Protein AF-A0A0C9Y111-F1 (afdb_monomer_lite)

Structure (mmCIF, N/CA/C/O backbone):
data_AF-A0A0C9Y111-F1
#
_entry.id   AF-A0A0C9Y111-F1
#
loop_
_atom_site.group_PDB
_atom_site.id
_atom_site.type_symbol
_atom_site.label_atom_id
_atom_site.label_alt_id
_atom_site.label_comp_id
_atom_site.label_asym_id
_atom_site.label_entity_id
_atom_site.label_seq_id
_atom_site.pdbx_PDB_ins_code
_atom_site.Cartn_x
_atom_site.Cartn_y
_atom_site.Cartn_z
_atom_site.occupancy
_atom_site.B_iso_or_equiv
_atom_site.auth_seq_id
_atom_site.auth_comp_id
_atom_site.auth_asym_id
_atom_site.auth_atom_id
_atom_site.pdbx_PDB_model_num
ATOM 1 N N . MET A 1 1 ? -83.046 3.857 -12.976 1.00 41.66 1 MET A N 1
ATOM 2 C CA . MET A 1 1 ? -81.676 3.964 -12.432 1.00 41.66 1 MET A CA 1
ATOM 3 C C . MET A 1 1 ? -81.328 2.644 -11.764 1.00 41.66 1 MET A C 1
ATOM 5 O O . MET A 1 1 ? -81.957 2.299 -10.775 1.00 41.66 1 MET A O 1
ATOM 9 N N . SER A 1 2 ? -80.400 1.883 -12.348 1.00 39.59 2 SER A N 1
ATOM 10 C CA . SER A 1 2 ? -79.935 0.578 -11.848 1.00 39.59 2 SER A CA 1
ATOM 11 C C . SER A 1 2 ? -78.402 0.555 -11.845 1.00 39.59 2 SER A C 1
ATOM 13 O O . SER A 1 2 ? -77.799 1.172 -12.727 1.00 39.59 2 SER A O 1
ATOM 15 N N . PRO A 1 3 ? -77.760 -0.128 -10.879 1.00 45.69 3 PRO A N 1
ATOM 16 C CA . PRO A 1 3 ? -76.320 -0.050 -10.665 1.00 45.69 3 PRO A CA 1
ATOM 17 C C . PRO A 1 3 ? -75.576 -1.001 -11.611 1.00 45.69 3 PRO A C 1
ATOM 19 O O . PRO A 1 3 ? -76.000 -2.139 -11.819 1.00 45.69 3 PRO A O 1
ATOM 22 N N . ARG A 1 4 ? -74.440 -0.567 -12.170 1.00 42.12 4 ARG A N 1
ATOM 23 C CA . ARG A 1 4 ? -73.557 -1.446 -12.953 1.00 42.12 4 ARG A CA 1
ATOM 24 C C . ARG A 1 4 ? -72.394 -1.959 -12.106 1.00 42.12 4 ARG A C 1
ATOM 26 O O . ARG A 1 4 ? -71.642 -1.194 -11.510 1.00 42.12 4 ARG A O 1
ATOM 33 N N . LYS A 1 5 ? -72.282 -3.290 -12.089 1.00 49.03 5 LYS A N 1
ATOM 34 C CA . LYS A 1 5 ? -71.158 -4.090 -11.590 1.00 49.03 5 LYS A CA 1
ATOM 35 C C . LYS A 1 5 ? -69.885 -3.823 -12.417 1.00 49.03 5 LYS A C 1
ATOM 37 O O . LYS A 1 5 ? -69.969 -3.599 -13.621 1.00 49.03 5 LYS A O 1
ATOM 42 N N . ARG A 1 6 ? -68.728 -3.875 -11.742 1.00 47.66 6 ARG A N 1
ATOM 43 C CA . ARG A 1 6 ? -67.351 -3.715 -12.270 1.00 47.66 6 ARG A CA 1
ATOM 44 C C . ARG A 1 6 ? -66.944 -4.837 -13.245 1.00 47.66 6 ARG A C 1
ATOM 46 O O . ARG A 1 6 ? -67.470 -5.944 -13.132 1.00 47.66 6 ARG A O 1
ATOM 53 N N . PRO A 1 7 ? -65.925 -4.593 -14.089 1.00 47.84 7 PRO A N 1
ATOM 54 C CA . PRO A 1 7 ? -64.657 -5.349 -13.978 1.00 47.84 7 PRO A CA 1
ATOM 55 C C . PRO A 1 7 ? -63.414 -4.429 -14.105 1.00 47.84 7 PRO A C 1
ATOM 57 O O . PRO A 1 7 ? -63.442 -3.452 -14.837 1.00 47.84 7 PRO A O 1
ATOM 60 N N . ARG A 1 8 ? -62.438 -4.522 -13.187 1.00 36.84 8 ARG A N 1
ATOM 61 C CA . ARG A 1 8 ? -61.143 -5.261 -13.229 1.00 36.84 8 ARG A CA 1
ATOM 62 C C . ARG A 1 8 ? -60.003 -4.561 -14.003 1.00 36.84 8 ARG A C 1
ATOM 64 O O . ARG A 1 8 ? -60.018 -4.506 -15.219 1.00 36.84 8 ARG A O 1
ATOM 71 N N . SER A 1 9 ? -59.045 -4.074 -13.205 1.00 48.53 9 SER A N 1
ATOM 72 C CA . SER A 1 9 ? -57.573 -4.085 -13.347 1.00 48.53 9 SER A CA 1
ATOM 73 C C . SER A 1 9 ? -56.924 -4.170 -14.738 1.00 48.53 9 SER A C 1
ATOM 75 O O . SER A 1 9 ? -57.002 -5.210 -15.386 1.00 48.53 9 SER A O 1
ATOM 77 N N . HIS A 1 10 ? -56.126 -3.147 -15.056 1.00 38.06 10 HIS A N 1
ATOM 78 C CA . HIS A 1 10 ? -54.838 -3.252 -15.758 1.00 38.06 10 HIS A CA 1
ATOM 79 C C . HIS A 1 10 ? -53.970 -2.084 -15.235 1.00 38.06 10 HIS A C 1
ATOM 81 O O . HIS A 1 10 ? -54.416 -0.943 -15.296 1.00 38.06 10 HIS A O 1
ATOM 87 N N . GLU A 1 11 ? -52.985 -2.292 -14.359 1.00 42.16 11 GLU A N 1
ATOM 88 C CA . GLU A 1 11 ? -51.605 -2.758 -14.597 1.00 42.16 11 GLU A CA 1
ATOM 89 C C . GLU A 1 11 ? -50.743 -1.790 -15.427 1.00 42.16 11 GLU A C 1
ATOM 91 O O . GLU A 1 11 ? -50.957 -1.631 -16.624 1.00 42.16 11 GLU A O 1
ATOM 96 N N . ASN A 1 12 ? -49.720 -1.273 -14.731 1.00 48.81 12 ASN A N 1
ATOM 97 C CA . ASN A 1 12 ? -48.407 -0.823 -15.201 1.00 48.81 12 ASN A CA 1
ATOM 98 C C . ASN A 1 12 ? -48.288 0.590 -15.789 1.00 48.81 12 ASN A C 1
ATOM 100 O O . ASN A 1 12 ? -48.346 0.789 -16.996 1.00 48.81 12 ASN A O 1
ATOM 104 N N . ASP A 1 13 ? -47.973 1.541 -14.904 1.00 40.91 13 ASP A N 1
ATOM 105 C CA . ASP A 1 13 ? -47.155 2.706 -15.248 1.00 40.91 13 ASP A CA 1
ATOM 106 C C . ASP A 1 13 ? -45.885 2.661 -14.372 1.00 40.91 13 ASP A C 1
ATOM 108 O O . ASP A 1 13 ? -45.906 2.959 -13.173 1.00 40.91 13 ASP A O 1
ATOM 112 N N . GLU A 1 14 ? -44.797 2.145 -14.953 1.00 56.53 14 GLU A N 1
ATOM 113 C CA . GLU A 1 14 ? -43.464 2.012 -14.350 1.00 56.53 14 GLU A CA 1
ATOM 114 C C . GLU A 1 14 ? -42.740 3.369 -14.300 1.00 56.53 14 GLU A C 1
ATOM 116 O O . GLU A 1 14 ? -41.730 3.584 -14.965 1.00 56.53 14 GLU A O 1
ATOM 121 N N . ASN A 1 15 ? -43.235 4.311 -13.498 1.00 54.84 15 ASN A N 1
ATOM 122 C CA . ASN A 1 15 ? -42.500 5.548 -13.205 1.00 54.84 15 ASN A CA 1
ATOM 123 C C . ASN A 1 15 ? -42.730 6.043 -11.772 1.00 54.84 15 ASN A C 1
ATOM 125 O O . ASN A 1 15 ? -43.084 7.196 -11.527 1.00 54.84 15 ASN A O 1
ATOM 129 N N . ILE A 1 16 ? -42.512 5.164 -10.790 1.00 51.53 16 ILE A N 1
ATOM 130 C CA . ILE A 1 16 ? -42.491 5.548 -9.374 1.00 51.53 16 ILE A CA 1
ATOM 131 C C . ILE A 1 16 ? -41.175 5.054 -8.754 1.00 51.53 16 ILE A C 1
ATOM 133 O O . ILE A 1 16 ? -40.892 3.856 -8.817 1.00 51.53 16 ILE A O 1
ATOM 137 N N . PRO A 1 17 ? -40.353 5.941 -8.156 1.00 48.69 17 PRO A N 1
ATOM 138 C CA . PRO A 1 17 ? -39.115 5.538 -7.495 1.00 48.69 17 PRO A CA 1
ATOM 139 C C . PRO A 1 17 ? -39.412 4.565 -6.340 1.00 48.69 17 PRO A C 1
ATOM 141 O O . PRO A 1 17 ? -40.465 4.683 -5.698 1.00 48.69 17 PRO A O 1
ATOM 144 N N . PRO A 1 18 ? -38.506 3.612 -6.036 1.00 47.69 18 PRO A N 1
ATOM 145 C CA . PRO A 1 18 ? -38.740 2.602 -5.014 1.00 47.69 18 PRO A CA 1
ATOM 146 C C . PRO A 1 18 ? -39.032 3.285 -3.676 1.00 47.69 18 PRO A C 1
ATOM 148 O O . PRO A 1 18 ? -38.200 3.961 -3.070 1.00 47.69 18 PRO A O 1
ATOM 151 N N . THR A 1 19 ? -40.283 3.144 -3.257 1.00 48.97 19 THR A N 1
ATOM 152 C CA . THR A 1 19 ? -40.855 3.791 -2.087 1.00 48.97 19 THR A CA 1
ATOM 153 C C . THR A 1 19 ? -40.317 3.097 -0.840 1.00 48.97 19 THR A C 1
ATOM 155 O O . THR A 1 19 ? -40.683 1.956 -0.606 1.00 48.97 19 THR A O 1
ATOM 158 N N . THR A 1 20 ? -39.453 3.802 -0.093 1.00 54.66 20 THR A N 1
ATOM 159 C CA . THR A 1 20 ? -39.208 3.747 1.373 1.00 54.66 20 THR A CA 1
ATOM 160 C C . THR A 1 20 ? -39.007 2.377 2.069 1.00 54.66 20 THR A C 1
ATOM 162 O O . THR A 1 20 ? -39.547 1.344 1.690 1.00 54.66 20 THR A O 1
ATOM 165 N N . PRO A 1 21 ? -38.192 2.317 3.141 1.00 46.88 21 PRO A N 1
ATOM 166 C CA . PRO A 1 21 ? -37.711 1.053 3.683 1.00 46.88 21 PRO A CA 1
ATOM 167 C C . PRO A 1 21 ? -38.859 0.199 4.228 1.00 46.88 21 PRO A C 1
ATOM 169 O O . PRO A 1 21 ? -39.765 0.683 4.910 1.00 46.88 21 PRO A O 1
ATOM 172 N N . ARG A 1 22 ? -38.755 -1.108 3.963 1.00 51.91 22 ARG A N 1
ATOM 173 C CA . ARG A 1 22 ? -39.604 -2.225 4.410 1.00 51.91 22 ARG A CA 1
ATOM 174 C C . ARG A 1 22 ? -39.557 -2.428 5.937 1.00 51.91 22 ARG A C 1
ATOM 176 O O . ARG A 1 22 ? -39.286 -3.519 6.424 1.00 51.91 22 ARG A O 1
ATOM 183 N N . ASN A 1 23 ? -39.769 -1.362 6.703 1.00 53.31 23 ASN A N 1
ATOM 184 C CA . ASN A 1 23 ? -40.029 -1.374 8.141 1.00 53.31 23 ASN A CA 1
ATOM 185 C C . ASN A 1 23 ? -40.725 -0.069 8.568 1.00 53.31 23 ASN A C 1
ATOM 187 O O . ASN A 1 23 ? -40.345 0.584 9.540 1.00 53.31 23 ASN A O 1
ATOM 191 N N . ALA A 1 24 ? -41.750 0.346 7.823 1.00 55.34 24 ALA A N 1
ATOM 192 C CA . ALA A 1 24 ? -42.687 1.337 8.323 1.00 55.34 24 ALA A CA 1
ATOM 193 C C . ALA A 1 24 ? -43.546 0.654 9.394 1.00 55.34 24 ALA A C 1
ATOM 195 O O . ALA A 1 24 ? -44.572 0.038 9.100 1.00 55.34 24 ALA A O 1
ATOM 196 N N . LYS A 1 25 ? -43.106 0.717 10.656 1.00 61.50 25 LYS A N 1
ATOM 197 C CA . LYS A 1 25 ? -43.989 0.441 11.793 1.00 61.50 25 LYS A CA 1
ATOM 198 C C . LYS A 1 25 ? -45.229 1.307 11.591 1.00 61.50 25 LYS A C 1
ATOM 200 O O . LYS A 1 25 ? -45.109 2.528 11.545 1.00 61.50 25 LYS A O 1
ATOM 205 N N . SER A 1 26 ? -46.390 0.674 11.421 1.00 58.19 26 SER A N 1
ATOM 206 C CA . SER A 1 26 ? -47.659 1.367 11.200 1.00 58.19 26 SER A CA 1
ATOM 207 C C . SER A 1 26 ? -47.803 2.478 12.238 1.00 58.19 26 SER A C 1
ATOM 209 O O . SER A 1 26 ? -47.784 2.181 13.439 1.00 58.19 26 SER A O 1
ATOM 211 N N . VAL A 1 27 ? -47.920 3.731 11.799 1.00 62.56 27 VAL A N 1
ATOM 212 C CA . VAL A 1 27 ? -48.220 4.853 12.690 1.00 62.56 27 VAL A CA 1
ATOM 213 C C . VAL A 1 27 ? -49.593 4.569 13.289 1.00 62.56 27 VAL A C 1
ATOM 215 O O . VAL A 1 27 ? -50.619 4.706 12.629 1.00 62.56 27 VAL A O 1
ATOM 218 N N . LYS A 1 28 ? -49.613 4.067 14.525 1.00 64.31 28 LYS A N 1
ATOM 219 C CA . LYS A 1 28 ? -50.856 3.847 15.256 1.00 64.31 28 LYS A CA 1
ATOM 220 C C . LYS A 1 28 ? -51.300 5.206 15.769 1.00 64.31 28 LYS A C 1
ATOM 222 O O . LYS A 1 28 ? -50.708 5.726 16.712 1.00 64.31 28 LYS A O 1
ATOM 227 N N . PHE A 1 29 ? -52.322 5.774 15.139 1.00 59.44 29 PHE A N 1
ATOM 228 C CA . PHE A 1 29 ? -53.079 6.863 15.739 1.00 59.44 29 PHE A CA 1
ATOM 229 C C . PHE A 1 29 ? -53.638 6.345 17.064 1.00 59.44 29 PHE A C 1
ATOM 231 O O . PHE A 1 29 ? -54.365 5.352 17.101 1.00 59.44 29 PHE A O 1
ATOM 238 N N . ILE A 1 30 ? -53.184 6.945 18.163 1.00 63.12 30 ILE A N 1
ATOM 239 C CA . ILE A 1 30 ? -53.599 6.562 19.507 1.00 63.12 30 ILE A CA 1
ATOM 240 C C . ILE A 1 30 ? -55.035 7.048 19.660 1.00 63.12 30 ILE A C 1
ATOM 242 O O . ILE A 1 30 ? -55.277 8.239 19.830 1.00 63.12 30 ILE A O 1
ATOM 246 N N . ASP A 1 31 ? -55.981 6.122 19.561 1.00 57.53 31 ASP A N 1
ATOM 247 C CA . ASP A 1 31 ? -57.373 6.385 19.885 1.00 57.53 31 ASP A CA 1
ATOM 248 C C . ASP A 1 31 ? -57.475 6.686 21.390 1.00 57.53 31 ASP A C 1
ATOM 250 O O . ASP A 1 31 ? -57.279 5.812 22.240 1.00 57.53 31 ASP A O 1
ATOM 254 N N . CYS A 1 32 ? -57.725 7.954 21.727 1.00 57.84 32 CYS A N 1
ATOM 255 C CA . CYS A 1 32 ? -57.848 8.434 23.104 1.00 57.84 32 CYS A CA 1
ATOM 256 C C . CYS A 1 32 ? -59.061 7.845 23.849 1.00 57.84 32 CYS A C 1
ATOM 258 O O . CYS A 1 32 ? -59.198 8.094 25.048 1.00 57.84 32 CYS A O 1
ATOM 260 N N . SER A 1 33 ? -59.929 7.087 23.167 1.00 61.47 33 SER A N 1
ATOM 261 C CA . SER A 1 33 ? -61.098 6.427 23.758 1.00 61.47 33 SER A CA 1
ATOM 262 C C . SER A 1 33 ? -60.808 5.031 24.326 1.00 61.47 33 SER A C 1
ATOM 264 O O . SER A 1 33 ? -61.616 4.496 25.087 1.00 61.47 33 SER A O 1
ATOM 266 N N . ALA A 1 34 ? -59.646 4.439 24.018 1.00 63.25 34 ALA A N 1
ATOM 267 C CA . ALA A 1 34 ? -59.272 3.142 24.569 1.00 63.25 34 ALA A CA 1
ATOM 268 C C . ALA A 1 34 ? -59.024 3.252 26.089 1.00 63.25 34 ALA A C 1
ATOM 270 O O . ALA A 1 34 ? -58.299 4.158 26.523 1.00 63.25 34 ALA A O 1
ATOM 271 N N . PRO A 1 35 ? -59.554 2.329 26.921 1.00 64.56 35 PRO A N 1
ATOM 272 C CA . PRO A 1 35 ? -59.290 2.331 28.354 1.00 64.56 35 PRO A CA 1
ATOM 273 C C . PRO A 1 35 ? -57.779 2.297 28.590 1.00 64.56 35 PRO A C 1
ATOM 275 O O . PRO A 1 35 ? -57.092 1.345 28.204 1.00 64.56 35 PRO A O 1
ATOM 278 N N . LYS A 1 36 ? -57.240 3.359 29.200 1.00 64.56 36 LYS A N 1
ATOM 279 C CA . LYS A 1 36 ? -55.824 3.422 29.573 1.00 64.56 36 LYS A CA 1
ATOM 280 C C . LYS A 1 36 ? -55.530 2.209 30.450 1.00 64.56 36 LYS A C 1
ATOM 282 O O . LYS A 1 36 ? -56.154 2.050 31.498 1.00 64.56 36 LYS A O 1
ATOM 287 N N . LYS A 1 37 ? -54.592 1.354 30.022 1.00 65.62 37 LYS A N 1
ATOM 288 C CA . LYS A 1 37 ? -54.131 0.220 30.836 1.00 65.62 37 LYS A CA 1
ATOM 289 C C . LYS A 1 37 ? -53.797 0.750 32.237 1.00 65.62 37 LYS A C 1
ATOM 291 O O . LYS A 1 37 ? -53.101 1.769 32.318 1.00 65.62 37 LYS A O 1
ATOM 296 N N . PRO A 1 38 ? -54.284 0.120 33.319 1.00 64.12 38 PRO A N 1
ATOM 297 C CA . PRO A 1 38 ? -53.989 0.586 34.664 1.00 64.12 38 PRO A CA 1
ATOM 298 C C . PRO A 1 38 ? -52.470 0.622 34.832 1.00 64.12 38 PRO A C 1
ATOM 300 O O . PRO A 1 38 ? -51.781 -0.357 34.540 1.00 64.12 38 PRO A O 1
ATOM 303 N N . ARG A 1 39 ? -51.934 1.781 35.240 1.00 64.00 39 ARG A N 1
ATOM 304 C CA . ARG A 1 39 ? -50.513 1.902 35.584 1.00 64.00 39 ARG A CA 1
ATOM 305 C C . ARG A 1 39 ? -50.251 0.844 36.651 1.00 64.00 39 ARG A C 1
ATOM 307 O O . ARG A 1 39 ? -50.966 0.828 37.652 1.00 64.00 39 ARG A O 1
ATOM 314 N N . LEU A 1 40 ? -49.284 -0.047 36.415 1.00 60.84 40 LEU A N 1
ATOM 315 C CA . LEU A 1 40 ? -48.853 -1.025 37.413 1.00 60.84 40 LEU A CA 1
ATOM 316 C C . LEU A 1 40 ? -48.613 -0.262 38.716 1.00 60.84 40 LEU A C 1
ATOM 318 O O . LEU A 1 40 ? -47.788 0.650 38.769 1.00 60.84 40 LEU A O 1
ATOM 322 N N . SER A 1 41 ? -49.436 -0.558 39.719 1.00 58.31 41 SER A N 1
ATOM 323 C CA . SER A 1 41 ? -49.384 0.120 41.003 1.00 58.31 41 SER A CA 1
ATOM 324 C C . SER A 1 41 ? -47.995 -0.077 41.597 1.00 58.31 41 SER A C 1
ATOM 326 O O . SER A 1 41 ? -47.509 -1.206 41.686 1.00 58.31 41 SER A O 1
ATOM 328 N N . ALA A 1 42 ? -47.378 1.014 42.052 1.00 59.25 42 ALA A N 1
ATOM 329 C CA . ALA A 1 42 ? -46.102 0.983 42.762 1.00 59.25 42 ALA A CA 1
ATOM 330 C C . ALA A 1 42 ? -46.136 0.097 44.027 1.00 59.25 42 ALA A C 1
ATOM 332 O O . ALA A 1 42 ? -45.082 -0.192 44.580 1.00 59.25 42 ALA A O 1
ATOM 333 N N . LYS A 1 43 ? -47.320 -0.385 44.452 1.00 59.12 43 LYS A N 1
ATOM 334 C CA . LYS A 1 43 ? -47.492 -1.354 45.548 1.00 59.12 43 LYS A CA 1
ATOM 335 C C . LYS A 1 43 ? -46.734 -2.676 45.359 1.00 59.12 43 LYS A C 1
ATOM 337 O O . LYS A 1 43 ? -46.466 -3.325 46.358 1.00 59.12 43 LYS A O 1
ATOM 342 N N . ASN A 1 44 ? -46.378 -3.058 44.129 1.00 57.50 44 ASN A N 1
ATOM 343 C CA . ASN A 1 44 ? -45.598 -4.278 43.859 1.00 57.50 44 ASN A CA 1
ATOM 344 C C . ASN A 1 44 ? -44.152 -3.978 43.422 1.00 57.50 44 ASN A C 1
ATOM 346 O O . ASN A 1 44 ? -43.431 -4.878 42.992 1.00 57.50 44 ASN A O 1
ATOM 350 N N . GLY A 1 45 ? -43.730 -2.712 43.479 1.00 63.09 45 GLY A N 1
ATOM 351 C CA . GLY A 1 45 ? -42.341 -2.340 43.238 1.00 63.09 45 GLY A CA 1
ATOM 352 C C . GLY A 1 45 ? -41.478 -2.748 44.427 1.00 63.09 45 GLY A C 1
ATOM 353 O O . GLY A 1 45 ? -41.898 -2.618 45.573 1.00 63.09 45 GLY A O 1
ATOM 354 N N . ARG A 1 46 ? -40.260 -3.232 44.166 1.00 72.12 46 ARG A N 1
ATOM 355 C CA . ARG A 1 46 ? -39.268 -3.502 45.215 1.00 72.12 46 ARG A CA 1
ATOM 356 C C . ARG A 1 46 ? -39.106 -2.234 46.065 1.00 72.12 46 ARG A C 1
ATOM 358 O O . ARG A 1 46 ? -38.702 -1.197 45.541 1.00 72.12 46 ARG A O 1
ATOM 365 N N . HIS A 1 47 ? -39.463 -2.301 47.346 1.00 74.19 47 HIS A N 1
ATOM 366 C CA . HIS A 1 47 ? -39.292 -1.181 48.266 1.00 74.19 47 HIS A CA 1
ATOM 367 C C . HIS A 1 47 ? -37.799 -1.007 48.538 1.00 74.19 47 HIS A C 1
ATOM 369 O O . HIS A 1 47 ? -37.195 -1.821 49.229 1.00 74.19 47 HIS A O 1
ATOM 375 N N . PHE A 1 48 ? -37.200 0.026 47.950 1.00 73.38 48 PHE A N 1
ATOM 376 C CA . PHE A 1 48 ? -35.827 0.408 48.253 1.00 73.38 48 PHE A CA 1
ATOM 377 C C . PHE A 1 48 ? -35.792 1.058 49.630 1.00 73.38 48 PHE A C 1
ATOM 379 O O . PHE A 1 48 ? -36.483 2.051 49.875 1.00 73.38 48 PHE A O 1
ATOM 386 N N . THR A 1 49 ? -34.991 0.497 50.526 1.00 86.19 49 THR A N 1
ATOM 387 C CA . THR A 1 49 ? -34.703 1.141 51.804 1.00 86.19 49 THR A CA 1
ATOM 388 C C . THR A 1 49 ? -33.779 2.345 51.580 1.00 86.19 49 THR A C 1
ATOM 390 O O . THR A 1 49 ? -33.056 2.399 50.579 1.00 86.19 49 THR A O 1
ATOM 393 N N . PRO A 1 50 ? -33.744 3.320 52.507 1.00 86.19 50 PRO A N 1
ATOM 394 C CA . PRO A 1 50 ? -32.756 4.400 52.462 1.00 86.19 50 PRO A CA 1
ATOM 395 C C . PRO A 1 50 ? -31.312 3.882 52.358 1.00 86.19 50 PRO A C 1
ATOM 397 O O . PRO A 1 50 ? -30.494 4.479 51.661 1.00 86.19 50 PRO A O 1
ATOM 400 N N . GLN A 1 51 ? -31.028 2.729 52.972 1.00 86.75 51 GLN A N 1
ATOM 401 C CA . GLN A 1 51 ? -29.728 2.068 52.896 1.00 86.75 51 GLN A CA 1
ATOM 402 C C . GLN A 1 51 ? -29.440 1.512 51.495 1.00 86.75 51 GLN A C 1
ATOM 404 O O . GLN A 1 51 ? -28.330 1.665 50.995 1.00 86.75 51 GLN A O 1
ATOM 409 N N . ASP A 1 52 ? -30.436 0.936 50.816 1.00 86.31 52 ASP A N 1
ATOM 410 C CA . ASP A 1 52 ? -30.274 0.465 49.434 1.00 86.31 52 ASP A CA 1
ATOM 411 C C . ASP A 1 52 ? -29.967 1.621 48.477 1.00 86.31 52 ASP A C 1
ATOM 413 O O . ASP A 1 52 ? -29.162 1.481 47.556 1.00 86.31 52 ASP A O 1
ATOM 417 N N . ILE A 1 53 ? -30.585 2.783 48.703 1.00 85.25 53 ILE A N 1
ATOM 418 C CA . ILE A 1 53 ? -30.326 3.993 47.913 1.00 85.25 53 ILE A CA 1
ATOM 419 C C . ILE A 1 53 ? -28.889 4.476 48.139 1.00 85.25 53 ILE A C 1
ATOM 421 O O . ILE A 1 53 ? -28.215 4.846 47.175 1.00 85.25 53 ILE A O 1
ATOM 425 N N . GLN A 1 54 ? -28.411 4.446 49.383 1.00 89.44 54 GLN A N 1
ATOM 426 C CA . GLN A 1 54 ? -27.044 4.830 49.727 1.00 89.44 54 GLN A CA 1
ATOM 427 C C . GLN A 1 54 ? -26.013 3.871 49.112 1.00 89.44 54 GLN A C 1
ATOM 429 O O . GLN A 1 54 ? -25.099 4.319 48.421 1.00 89.44 54 GLN A O 1
ATOM 434 N N . ASN A 1 55 ? -26.236 2.560 49.234 1.00 89.88 55 ASN A N 1
ATOM 435 C CA . ASN A 1 55 ? -25.388 1.531 48.628 1.00 89.88 55 ASN A CA 1
ATOM 436 C C . ASN A 1 55 ? -25.345 1.657 47.097 1.00 89.88 55 ASN A C 1
ATOM 438 O O . ASN A 1 55 ? -24.283 1.534 46.484 1.00 89.88 55 ASN A O 1
ATOM 442 N N . MET A 1 56 ? -26.485 1.951 46.458 1.00 86.25 56 MET A N 1
ATOM 443 C CA . MET A 1 56 ? -26.506 2.216 45.021 1.00 86.25 56 MET A CA 1
ATOM 444 C C . MET A 1 56 ? -25.674 3.451 44.678 1.00 86.25 56 MET A C 1
ATOM 446 O O . MET A 1 56 ? -24.838 3.371 43.781 1.00 86.25 56 MET A O 1
ATOM 450 N N . ARG A 1 57 ? -25.845 4.571 45.389 1.00 88.88 57 ARG A N 1
ATOM 451 C CA . ARG A 1 57 ? -25.065 5.800 45.149 1.00 88.88 57 ARG A CA 1
ATOM 452 C C . ARG A 1 57 ? -23.563 5.566 45.273 1.00 88.88 57 ARG A C 1
ATOM 454 O O . ARG A 1 57 ? -22.819 6.018 44.408 1.00 88.88 57 ARG A O 1
ATOM 461 N N . GLU A 1 58 ? -23.132 4.822 46.283 1.00 90.12 58 GLU A N 1
ATOM 462 C CA . GLU A 1 58 ? -21.725 4.462 46.474 1.00 90.12 58 GLU A CA 1
ATOM 463 C C . GLU A 1 58 ? -21.216 3.555 45.348 1.00 90.12 58 GLU A C 1
ATOM 465 O O . GLU A 1 58 ? -20.157 3.819 44.781 1.00 90.12 58 GLU A O 1
ATOM 470 N N . SER A 1 59 ? -22.005 2.562 44.925 1.00 86.62 59 SER A N 1
ATOM 471 C CA . SER A 1 59 ? -21.649 1.708 43.783 1.00 86.62 59 SER A CA 1
ATOM 472 C C . SER A 1 59 ? -21.540 2.493 42.466 1.00 86.62 59 SER A C 1
ATOM 474 O O . SER A 1 59 ? -20.625 2.258 41.674 1.00 86.62 59 SER A O 1
ATOM 476 N N . TYR A 1 60 ? -22.417 3.480 42.246 1.00 84.56 60 TYR A N 1
ATOM 477 C CA . TYR A 1 60 ? -22.336 4.380 41.096 1.00 84.56 60 TYR A CA 1
ATOM 478 C C . TYR A 1 60 ? -21.113 5.293 41.185 1.00 84.56 60 TYR A C 1
ATOM 480 O O . TYR A 1 60 ? -20.432 5.463 40.179 1.00 84.56 60 TYR A O 1
ATOM 488 N N . ALA A 1 61 ? -20.799 5.839 42.363 1.00 88.88 61 ALA A N 1
ATOM 489 C CA . ALA A 1 61 ? -19.625 6.687 42.567 1.00 88.88 61 ALA A CA 1
ATOM 490 C C . ALA A 1 61 ? -18.312 5.921 42.333 1.00 88.88 61 ALA A C 1
ATOM 492 O O . ALA A 1 61 ? -17.397 6.454 41.711 1.00 88.88 61 ALA A O 1
ATOM 493 N N . GLN A 1 62 ? -18.242 4.653 42.749 1.00 88.25 62 GLN A N 1
ATOM 494 C CA . GLN A 1 62 ? -17.087 3.784 42.499 1.00 88.25 62 GLN A CA 1
ATOM 495 C C . GLN A 1 62 ? -16.934 3.411 41.015 1.00 88.25 62 GLN A C 1
ATOM 497 O O . GLN A 1 62 ? -15.817 3.304 40.513 1.00 88.25 62 GLN A O 1
ATOM 502 N N . GLN A 1 63 ? -18.043 3.234 40.289 1.00 86.12 63 GLN A N 1
ATOM 503 C CA . GLN A 1 63 ? -18.018 2.872 38.865 1.00 86.12 63 GLN A CA 1
ATOM 504 C C . GLN A 1 63 ? -17.927 4.074 37.916 1.00 86.12 63 GLN A C 1
ATOM 506 O O . GLN A 1 63 ? -17.519 3.904 36.766 1.00 86.12 63 GLN A O 1
ATOM 511 N N . ALA A 1 64 ? -18.299 5.274 38.364 1.00 86.56 64 ALA A N 1
ATOM 512 C CA . ALA A 1 64 ? -18.247 6.505 37.580 1.00 86.56 64 ALA A CA 1
ATOM 513 C C . ALA A 1 64 ? -16.875 6.763 36.924 1.00 86.56 64 ALA A C 1
ATOM 515 O O . ALA A 1 64 ? -16.857 6.950 35.706 1.00 86.56 64 ALA A O 1
ATOM 516 N N . PRO A 1 65 ? -15.730 6.706 37.636 1.00 85.62 65 PRO A N 1
ATOM 517 C CA . PRO A 1 65 ? -14.428 6.955 37.013 1.00 85.62 65 PRO A CA 1
ATOM 518 C C . PRO A 1 65 ? -14.080 5.913 35.943 1.00 85.62 65 PRO A C 1
ATOM 520 O O . PRO A 1 65 ? -13.547 6.267 34.897 1.00 85.62 65 PRO A O 1
ATOM 523 N N . ILE A 1 66 ? -14.448 4.645 36.152 1.00 87.12 66 ILE A N 1
ATOM 524 C CA . ILE A 1 66 ? -14.192 3.558 35.194 1.00 87.12 66 ILE A CA 1
ATOM 525 C C . ILE A 1 66 ? -15.017 3.757 33.917 1.00 87.12 66 ILE A C 1
ATOM 527 O O . ILE A 1 66 ? -14.518 3.541 32.815 1.00 87.12 66 ILE A O 1
ATOM 531 N N . ARG A 1 67 ? -16.281 4.176 34.048 1.00 84.31 67 ARG A N 1
ATOM 532 C CA . ARG A 1 67 ? -17.152 4.449 32.895 1.00 84.31 67 ARG A CA 1
ATOM 533 C C . ARG A 1 67 ? -16.670 5.654 32.099 1.00 84.31 67 ARG A C 1
ATOM 535 O O . ARG A 1 67 ? -16.613 5.568 30.881 1.00 84.31 67 ARG A O 1
ATOM 542 N N . VAL A 1 68 ? -16.279 6.730 32.782 1.00 88.56 68 VAL A N 1
ATOM 543 C CA . VAL A 1 68 ? -15.740 7.931 32.128 1.00 88.56 68 VAL A CA 1
ATOM 544 C C . VAL A 1 68 ? -14.426 7.616 31.415 1.00 88.56 68 VAL A C 1
ATOM 546 O O . VAL A 1 68 ? -14.257 8.027 30.272 1.00 88.56 68 VAL A O 1
ATOM 549 N N . ALA A 1 69 ? -13.531 6.842 32.036 1.00 87.75 69 ALA 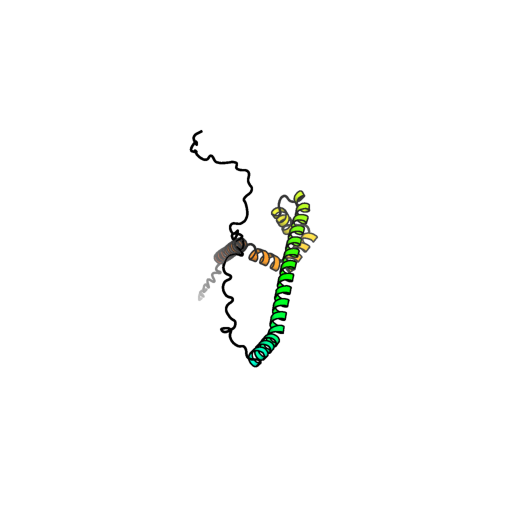A N 1
ATOM 550 C CA . ALA A 1 69 ? -12.283 6.419 31.403 1.00 87.75 69 ALA A CA 1
ATOM 551 C C . ALA A 1 69 ? -12.539 5.575 30.145 1.00 87.75 69 ALA A C 1
ATOM 553 O O . ALA A 1 69 ? -11.990 5.883 29.091 1.00 87.75 69 ALA A O 1
ATOM 554 N N . LYS A 1 70 ? -13.434 4.579 30.224 1.00 87.88 70 LYS A N 1
ATOM 555 C CA . LYS A 1 70 ? -13.816 3.760 29.061 1.00 87.88 70 LYS A CA 1
ATOM 556 C C . LYS A 1 70 ? -14.466 4.578 27.948 1.00 87.88 70 LYS A C 1
ATOM 558 O O . LYS A 1 70 ? -14.150 4.372 26.786 1.00 87.88 70 LYS A O 1
ATOM 563 N N . GLU A 1 71 ? -15.352 5.512 28.287 1.00 89.25 71 GLU A N 1
ATOM 564 C CA . GLU A 1 71 ? -16.014 6.360 27.291 1.00 89.25 71 GLU A CA 1
ATOM 565 C C . GLU A 1 71 ? -15.028 7.339 26.633 1.00 89.25 71 GLU A C 1
ATOM 567 O O . GLU A 1 71 ? -15.122 7.598 25.433 1.00 89.25 71 GLU A O 1
ATOM 572 N N . MET A 1 72 ? -14.063 7.874 27.391 1.00 88.69 72 MET A N 1
ATOM 573 C CA . MET A 1 72 ? -12.990 8.697 26.828 1.00 88.69 72 MET A CA 1
ATOM 574 C C . MET A 1 72 ? -12.065 7.887 25.920 1.00 88.69 72 MET A C 1
ATOM 576 O O . MET A 1 72 ? -11.712 8.372 24.849 1.00 88.69 72 MET A O 1
ATOM 580 N N . GLU A 1 73 ? -11.710 6.664 26.309 1.00 88.81 73 GLU A N 1
ATOM 581 C CA . GLU A 1 73 ? -10.897 5.759 25.493 1.00 88.81 73 GLU A CA 1
ATOM 582 C C . GLU A 1 73 ? -11.617 5.372 24.195 1.00 88.81 73 GLU A C 1
ATOM 584 O O . GLU A 1 73 ? -11.036 5.467 23.118 1.00 88.81 73 GLU A O 1
ATOM 589 N N . GLU A 1 74 ? -12.904 5.034 24.265 1.00 85.38 74 GLU A N 1
ATOM 590 C CA . GLU A 1 74 ? -13.715 4.701 23.090 1.00 85.38 74 GLU A CA 1
ATOM 591 C C . GLU A 1 74 ? -13.876 5.905 22.150 1.00 85.38 74 GLU A C 1
ATOM 593 O O . GLU A 1 74 ? -13.743 5.772 20.931 1.00 85.38 74 GLU A O 1
ATOM 598 N N . LYS A 1 75 ? -14.081 7.110 22.699 1.00 86.81 75 LYS A N 1
ATOM 599 C CA . LYS A 1 75 ? -14.114 8.353 21.912 1.00 86.81 75 LYS A CA 1
ATOM 600 C C . LYS A 1 75 ? -12.761 8.676 21.282 1.00 86.81 75 LYS A C 1
ATOM 602 O O . LYS A 1 75 ? -12.733 9.098 20.128 1.00 86.81 75 LYS A O 1
ATOM 607 N N . ALA A 1 76 ? -11.660 8.470 22.002 1.00 87.00 76 ALA A N 1
ATOM 608 C CA . ALA A 1 76 ? -10.312 8.665 21.475 1.00 87.00 76 ALA A CA 1
ATOM 609 C C . ALA A 1 76 ? -9.996 7.653 20.363 1.00 87.00 76 ALA A C 1
ATOM 611 O O . ALA A 1 76 ? -9.495 8.043 19.311 1.00 87.00 76 ALA A O 1
ATOM 612 N N . ALA A 1 77 ? -10.368 6.384 20.541 1.00 85.50 77 ALA A N 1
ATOM 613 C CA . ALA A 1 77 ? -10.216 5.346 19.526 1.00 85.50 77 ALA A CA 1
ATOM 614 C C . ALA A 1 77 ? -11.067 5.636 18.277 1.00 85.50 77 ALA A C 1
ATOM 616 O O . ALA A 1 77 ? -10.580 5.514 17.154 1.00 85.50 77 ALA A O 1
ATOM 617 N N . ALA A 1 78 ? -12.313 6.086 18.452 1.00 84.12 78 ALA A N 1
ATOM 618 C CA . ALA A 1 78 ? -13.180 6.477 17.342 1.00 84.12 78 ALA A CA 1
ATOM 619 C C . ALA A 1 78 ? -12.662 7.723 16.597 1.00 84.12 78 ALA A C 1
ATOM 621 O O . ALA A 1 78 ? -12.760 7.790 15.369 1.00 84.12 78 ALA A O 1
ATOM 622 N N . ALA A 1 79 ? -12.094 8.697 17.316 1.00 82.19 79 ALA A N 1
ATOM 623 C CA . ALA A 1 79 ? -11.451 9.863 16.713 1.00 82.19 79 ALA A CA 1
ATOM 624 C C . ALA A 1 79 ? -10.196 9.462 15.920 1.00 82.19 79 ALA A C 1
ATOM 626 O O . ALA A 1 79 ? -10.079 9.830 14.753 1.00 82.19 79 ALA A O 1
ATOM 627 N N . ALA A 1 80 ? -9.327 8.627 16.499 1.00 82.75 80 ALA A N 1
ATOM 628 C CA . ALA A 1 80 ? -8.130 8.114 15.835 1.00 82.75 80 ALA A CA 1
ATOM 629 C C . ALA A 1 80 ? -8.465 7.288 14.581 1.00 82.75 80 ALA A C 1
ATOM 631 O O . ALA A 1 80 ? -7.809 7.434 13.553 1.00 82.75 80 ALA A O 1
ATOM 632 N N . ALA A 1 81 ? -9.520 6.467 14.625 1.00 81.62 81 ALA A N 1
ATOM 633 C CA . ALA A 1 81 ? -9.979 5.705 13.464 1.00 81.62 81 ALA A CA 1
ATOM 634 C C . ALA A 1 81 ? -10.472 6.618 12.327 1.00 81.62 81 ALA A C 1
ATOM 636 O O . ALA A 1 81 ? -10.131 6.394 11.166 1.00 81.62 81 ALA A O 1
ATOM 637 N N . ARG A 1 82 ? -11.221 7.683 12.648 1.00 75.56 82 ARG A N 1
ATOM 638 C CA . ARG A 1 82 ? -11.655 8.677 11.651 1.00 75.56 82 ARG A CA 1
ATOM 639 C C . ARG A 1 82 ? -10.493 9.472 11.073 1.00 75.56 82 ARG A C 1
ATOM 641 O O . ARG A 1 82 ? -10.477 9.738 9.875 1.00 75.56 82 ARG A O 1
ATOM 648 N N . GLU A 1 83 ? -9.529 9.856 11.900 1.00 70.75 83 GLU A N 1
ATOM 649 C CA . GLU A 1 83 ? -8.317 10.518 11.422 1.00 70.75 83 GLU A CA 1
ATOM 650 C C . GLU A 1 83 ? -7.520 9.597 10.497 1.00 70.75 83 GLU A C 1
ATOM 652 O O . GLU A 1 83 ? -7.117 10.033 9.421 1.00 70.75 83 GLU A O 1
ATOM 657 N N . ALA A 1 84 ? -7.370 8.316 10.845 1.00 72.38 84 ALA A N 1
ATOM 658 C CA . ALA A 1 84 ? -6.722 7.328 9.987 1.00 72.38 84 ALA A CA 1
ATOM 659 C C . ALA A 1 84 ? -7.448 7.161 8.640 1.00 72.38 84 ALA A C 1
ATOM 661 O O . ALA A 1 84 ? -6.795 7.111 7.600 1.00 72.38 84 ALA A O 1
ATOM 662 N N . GLU A 1 85 ? -8.783 7.144 8.633 1.00 73.31 85 GLU A N 1
ATOM 663 C CA . GLU A 1 85 ? -9.589 7.072 7.407 1.00 73.31 85 GLU A CA 1
ATOM 664 C C . GLU A 1 85 ? -9.419 8.325 6.528 1.00 73.31 85 GLU A C 1
ATOM 666 O O . GLU A 1 85 ? -9.201 8.219 5.320 1.00 73.31 85 GLU A O 1
ATOM 671 N N . VAL A 1 86 ? -9.429 9.521 7.128 1.00 71.19 86 VAL A N 1
ATOM 672 C CA . VAL A 1 86 ? -9.189 10.785 6.408 1.00 71.19 86 VAL A CA 1
ATOM 673 C C . VAL A 1 86 ? -7.768 10.843 5.844 1.00 71.19 86 VAL A C 1
ATOM 675 O O . VAL A 1 86 ? -7.572 11.306 4.720 1.00 71.19 86 VAL A O 1
ATOM 678 N N . GLN A 1 87 ? -6.768 10.372 6.591 1.00 67.38 87 GLN A N 1
ATOM 679 C CA . GLN A 1 87 ? -5.386 10.311 6.109 1.00 67.38 87 GLN A CA 1
ATOM 680 C C . GLN A 1 87 ? -5.221 9.275 4.991 1.00 67.38 87 GLN A C 1
ATOM 682 O O . GLN A 1 87 ? -4.535 9.553 4.008 1.00 67.38 87 GLN A O 1
ATOM 687 N N . ALA A 1 88 ? -5.897 8.127 5.083 1.00 67.56 88 ALA A N 1
ATOM 688 C CA . ALA A 1 88 ? -5.910 7.124 4.023 1.00 67.56 88 ALA A CA 1
ATOM 689 C C . ALA A 1 88 ? -6.535 7.673 2.728 1.00 67.56 88 ALA A C 1
ATOM 691 O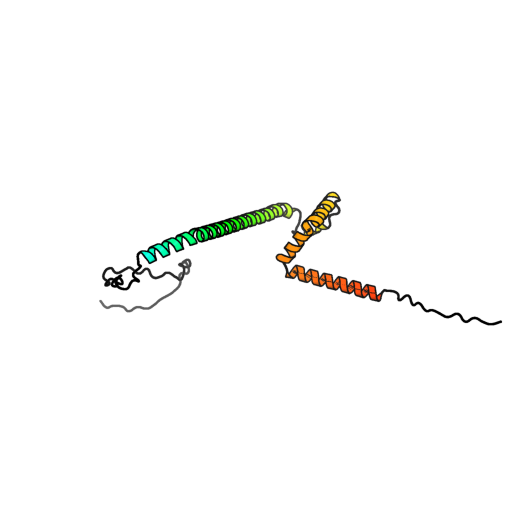 O . ALA A 1 88 ? -5.951 7.497 1.660 1.00 67.56 88 ALA A O 1
ATOM 692 N N . GLY A 1 89 ? -7.651 8.407 2.821 1.00 67.19 89 GLY A N 1
ATOM 693 C CA . GLY A 1 89 ? -8.269 9.075 1.667 1.00 67.19 89 GLY A CA 1
ATOM 694 C C . GLY A 1 89 ? -7.362 10.136 1.030 1.00 67.19 89 GLY A C 1
ATOM 695 O O . GLY A 1 89 ? -7.209 10.194 -0.188 1.00 67.19 89 GLY A O 1
ATOM 696 N N . ARG A 1 90 ? -6.655 10.924 1.848 1.00 71.62 90 ARG A N 1
ATOM 697 C CA . ARG A 1 90 ? -5.663 11.889 1.340 1.00 71.62 90 ARG A CA 1
ATOM 698 C C . ARG A 1 90 ? -4.487 11.205 0.645 1.00 71.62 90 ARG A C 1
ATOM 700 O O . ARG A 1 90 ? -3.994 11.722 -0.354 1.00 71.62 90 ARG A O 1
ATOM 707 N N . ALA A 1 91 ? -4.035 10.058 1.152 1.00 70.31 91 ALA A N 1
ATOM 708 C CA . ALA A 1 91 ? -2.952 9.295 0.538 1.00 70.31 91 ALA A CA 1
ATOM 709 C C . ALA A 1 91 ? -3.362 8.716 -0.827 1.00 70.31 91 ALA A C 1
ATOM 711 O O . ALA A 1 91 ? -2.572 8.767 -1.770 1.00 70.31 91 ALA A O 1
ATOM 712 N N . THR A 1 92 ? -4.600 8.226 -0.973 1.00 74.31 92 THR A N 1
ATOM 713 C CA . THR A 1 92 ? -5.105 7.752 -2.275 1.00 74.31 92 THR A CA 1
ATOM 714 C C . THR A 1 92 ? -5.202 8.882 -3.296 1.00 74.31 92 THR A C 1
ATOM 716 O O . THR A 1 92 ? -4.791 8.706 -4.443 1.00 74.31 92 THR A O 1
ATOM 719 N N . ASP A 1 93 ? -5.636 10.068 -2.866 1.00 81.62 93 ASP A N 1
ATOM 720 C CA . ASP A 1 93 ? -5.730 11.240 -3.742 1.00 81.62 93 ASP A CA 1
ATOM 721 C C . ASP A 1 93 ? -4.350 11.702 -4.233 1.00 81.62 93 ASP A C 1
ATOM 723 O O . ASP A 1 93 ? -4.194 12.098 -5.389 1.00 81.62 93 ASP A O 1
ATOM 727 N N . GLN A 1 94 ? -3.321 11.616 -3.383 1.00 85.00 94 GLN A N 1
ATOM 728 C CA . GLN A 1 94 ? -1.946 11.959 -3.759 1.00 85.00 94 GLN A CA 1
ATOM 729 C C . GLN A 1 94 ? -1.371 11.002 -4.807 1.00 85.00 94 GLN A C 1
ATOM 731 O O . GLN A 1 94 ? -0.695 11.449 -5.737 1.00 85.00 94 GLN A O 1
ATOM 736 N N . VAL A 1 95 ? -1.638 9.700 -4.678 1.00 85.81 95 VAL A N 1
ATOM 737 C CA . VAL A 1 95 ? -1.166 8.697 -5.645 1.00 85.81 95 VAL A CA 1
ATOM 738 C C . VAL A 1 95 ? -1.821 8.911 -7.008 1.00 85.81 95 VAL A C 1
ATOM 740 O O . VAL A 1 95 ? -1.117 8.908 -8.017 1.00 85.81 95 VAL A O 1
ATOM 743 N N . GLU A 1 96 ? -3.129 9.170 -7.052 1.00 88.31 96 GLU A N 1
ATOM 744 C CA . GLU A 1 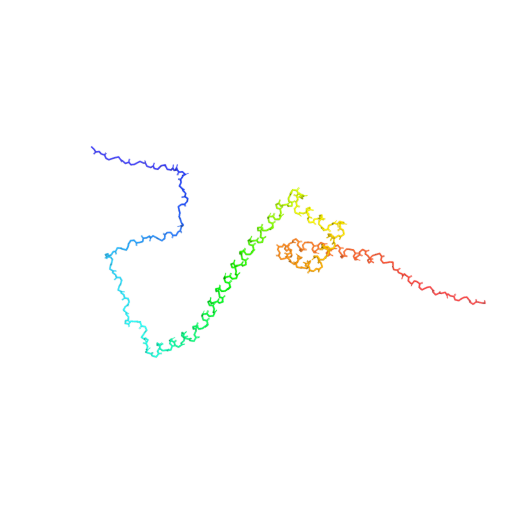96 ? -3.834 9.469 -8.306 1.00 88.31 96 GLU A CA 1
ATOM 745 C C . GLU A 1 96 ? -3.338 10.767 -8.956 1.00 88.31 96 GLU A C 1
ATOM 747 O O . GLU A 1 96 ? -3.085 10.811 -10.165 1.00 88.31 96 GLU A O 1
ATOM 752 N N . GLN A 1 97 ? -3.102 11.815 -8.161 1.00 89.56 97 GLN A N 1
ATOM 753 C CA . GLN A 1 97 ? -2.512 13.058 -8.662 1.00 89.56 97 GLN A CA 1
ATOM 754 C C . GLN A 1 97 ? -1.114 12.822 -9.246 1.00 89.56 97 GLN A C 1
ATOM 756 O O . GLN A 1 97 ? -0.847 13.233 -10.378 1.00 89.56 97 GLN A O 1
ATOM 761 N N . ALA A 1 98 ? -0.235 12.118 -8.529 1.00 89.88 98 ALA A N 1
ATOM 762 C CA . ALA A 1 98 ? 1.101 11.791 -9.023 1.00 89.88 98 ALA A CA 1
ATOM 763 C C . ALA A 1 98 ? 1.040 10.936 -10.300 1.00 89.88 98 ALA A C 1
ATOM 765 O O . ALA A 1 98 ? 1.782 11.181 -11.256 1.00 89.88 98 ALA A O 1
ATOM 766 N N . TRP A 1 99 ? 0.122 9.969 -10.352 1.00 92.25 99 TRP A N 1
ATOM 767 C CA . TRP A 1 99 ? -0.062 9.115 -11.517 1.00 92.25 99 TRP A CA 1
ATOM 768 C C . TRP A 1 99 ? -0.545 9.895 -12.744 1.00 92.25 99 TRP A C 1
ATOM 770 O O . TRP A 1 99 ? -0.044 9.665 -13.847 1.00 92.25 99 TRP A O 1
ATOM 780 N N . SER A 1 100 ? -1.437 10.874 -12.563 1.00 90.88 100 SER A N 1
ATOM 781 C CA . SER A 1 100 ? -1.920 11.731 -13.655 1.00 90.88 100 SER A CA 1
ATOM 782 C C . SER A 1 100 ? -0.784 12.472 -14.380 1.00 90.88 100 SER A C 1
ATOM 784 O O . SER A 1 100 ? -0.829 12.618 -15.603 1.00 90.88 100 SER A O 1
ATOM 786 N N . LEU A 1 101 ? 0.276 12.852 -13.655 1.00 92.19 101 LEU A N 1
ATOM 787 C CA . LEU A 1 101 ? 1.464 13.517 -14.205 1.00 92.19 101 LEU A CA 1
ATOM 788 C C . LEU A 1 101 ? 2.409 12.549 -14.931 1.00 92.19 101 LEU A C 1
ATOM 790 O O . LEU A 1 101 ? 3.089 12.936 -15.881 1.00 92.19 101 LEU A O 1
ATOM 794 N N . LEU A 1 102 ? 2.467 11.292 -14.487 1.00 91.88 102 LEU A N 1
ATOM 795 C CA . LEU A 1 102 ? 3.343 10.264 -15.058 1.00 91.88 102 LEU A CA 1
ATOM 796 C C . LEU A 1 102 ? 2.736 9.582 -16.286 1.00 91.88 102 LEU A C 1
ATOM 798 O O . LEU A 1 102 ? 3.474 9.146 -17.171 1.00 91.88 102 LEU A O 1
ATOM 802 N N . ARG A 1 103 ? 1.407 9.507 -16.359 1.00 90.75 103 ARG A N 1
ATOM 803 C CA . ARG A 1 103 ? 0.661 8.800 -17.407 1.00 90.75 103 ARG A CA 1
ATOM 804 C C . ARG A 1 103 ? 1.028 9.200 -18.850 1.00 90.75 103 ARG A C 1
ATOM 806 O O . ARG A 1 103 ? 1.061 8.311 -19.695 1.00 90.75 103 ARG A O 1
ATOM 813 N N . PRO A 1 104 ? 1.350 10.468 -19.180 1.00 92.62 104 PRO A N 1
ATOM 814 C CA . PRO A 1 104 ? 1.819 10.820 -20.524 1.00 92.62 104 PRO A CA 1
ATOM 815 C C . PRO A 1 104 ? 3.212 10.264 -20.866 1.00 92.62 104 PRO A C 1
ATOM 817 O O . PRO A 1 104 ? 3.548 10.126 -22.039 1.00 92.62 104 PRO A O 1
ATOM 820 N N . LEU A 1 105 ? 4.036 9.967 -19.856 1.00 92.25 105 LEU A N 1
ATOM 821 C CA . LEU A 1 105 ? 5.428 9.524 -20.008 1.00 92.25 105 LEU A CA 1
ATOM 822 C C . LEU A 1 105 ? 5.573 7.997 -19.954 1.00 92.25 105 LEU A C 1
ATOM 824 O O . LEU A 1 105 ? 6.527 7.442 -20.507 1.00 92.25 105 LEU A O 1
ATOM 828 N N . PHE A 1 106 ? 4.644 7.319 -19.278 1.00 92.62 106 PHE A N 1
ATOM 829 C CA . PHE A 1 106 ? 4.660 5.875 -19.074 1.00 92.62 106 PHE A CA 1
ATOM 830 C C . PHE A 1 106 ? 3.284 5.275 -19.401 1.00 92.62 106 PHE A C 1
ATOM 832 O O . PHE A 1 106 ? 2.300 5.663 -18.771 1.00 92.62 106 PHE A O 1
ATOM 839 N N . PRO A 1 107 ? 3.198 4.297 -20.325 1.00 90.12 107 PRO A N 1
ATOM 840 C CA . PRO A 1 107 ? 1.924 3.677 -20.708 1.00 90.12 107 PRO A CA 1
ATOM 841 C C . PRO A 1 107 ? 1.199 2.964 -19.558 1.00 90.12 107 PRO A C 1
ATOM 843 O O . PRO A 1 107 ? -0.024 2.842 -19.576 1.00 90.12 107 PRO A O 1
ATOM 846 N N . SER A 1 108 ? 1.944 2.476 -18.562 1.00 92.94 108 SER A N 1
ATOM 847 C CA . SER A 1 108 ? 1.414 1.746 -17.411 1.00 92.94 108 SER A CA 1
ATOM 848 C C . SER A 1 108 ? 2.282 1.941 -16.162 1.00 92.94 108 SER A C 1
ATOM 850 O O . SER A 1 108 ? 3.471 2.258 -16.262 1.00 92.94 108 SER A O 1
ATOM 852 N N . MET A 1 109 ? 1.705 1.716 -14.972 1.00 89.88 109 MET A N 1
ATOM 853 C CA . MET A 1 109 ? 2.461 1.728 -13.707 1.00 89.88 109 MET A CA 1
ATOM 854 C C . MET A 1 109 ? 3.561 0.658 -13.705 1.00 89.88 109 MET A C 1
ATOM 856 O O . MET A 1 109 ? 4.653 0.887 -13.188 1.00 89.88 109 MET A O 1
ATOM 860 N N . HIS A 1 110 ? 3.301 -0.484 -14.348 1.00 92.31 110 HIS A N 1
ATOM 861 C CA . HIS A 1 110 ? 4.290 -1.539 -14.549 1.00 92.31 110 HIS A CA 1
ATOM 862 C C . HIS A 1 110 ? 5.520 -1.028 -15.317 1.00 92.31 110 HIS A C 1
ATOM 864 O O . HIS A 1 110 ? 6.648 -1.252 -14.881 1.00 92.31 110 HIS A O 1
ATOM 870 N N . ASP A 1 111 ? 5.330 -0.304 -16.425 1.00 93.19 111 ASP A N 1
ATOM 871 C CA . ASP A 1 111 ? 6.454 0.201 -17.224 1.00 93.19 111 ASP A CA 1
ATOM 872 C C . ASP A 1 111 ? 7.268 1.255 -16.481 1.00 93.19 111 ASP A C 1
ATOM 874 O O . ASP A 1 111 ? 8.496 1.292 -16.607 1.00 93.19 111 ASP A O 1
ATOM 878 N N . PHE A 1 112 ? 6.595 2.090 -15.688 1.00 93.19 112 PHE A N 1
ATOM 879 C CA . PHE A 1 112 ? 7.258 3.033 -14.798 1.00 93.19 112 PHE A CA 1
ATOM 880 C C . PHE A 1 112 ? 8.148 2.305 -13.783 1.00 93.19 112 PHE A C 1
ATOM 882 O O . PHE A 1 112 ? 9.352 2.567 -13.737 1.00 93.19 112 PHE A O 1
ATOM 889 N N . LEU A 1 113 ? 7.590 1.352 -13.029 1.00 92.06 113 LEU A N 1
ATOM 890 C CA . LEU A 1 113 ? 8.333 0.597 -12.015 1.00 92.06 113 LEU A CA 1
ATOM 891 C C . LEU A 1 113 ? 9.483 -0.203 -12.628 1.00 92.06 113 LEU A C 1
ATOM 893 O O . LEU A 1 113 ? 10.599 -0.163 -12.111 1.00 92.06 113 LEU A O 1
ATOM 897 N N . ARG A 1 114 ? 9.258 -0.864 -13.770 1.00 93.75 114 ARG A N 1
ATOM 898 C CA . ARG A 1 114 ? 10.315 -1.583 -14.490 1.00 93.75 114 ARG A CA 1
ATOM 899 C C . ARG A 1 114 ? 11.457 -0.639 -14.860 1.00 93.75 114 ARG A C 1
ATOM 901 O O . ARG A 1 114 ? 12.601 -0.924 -14.523 1.00 93.75 114 ARG A O 1
ATOM 908 N N . LYS A 1 115 ? 11.168 0.500 -15.501 1.00 92.75 115 LYS A N 1
ATOM 909 C CA . LYS A 1 115 ? 12.203 1.475 -15.895 1.00 92.75 115 LYS A CA 1
ATOM 910 C C . LYS A 1 115 ? 12.916 2.103 -14.698 1.00 92.75 115 LYS A C 1
ATOM 912 O O . LYS A 1 115 ? 14.104 2.405 -14.806 1.00 92.75 115 LYS A O 1
ATOM 917 N N . LEU A 1 116 ? 12.211 2.303 -13.585 1.00 92.12 116 LEU A N 1
ATO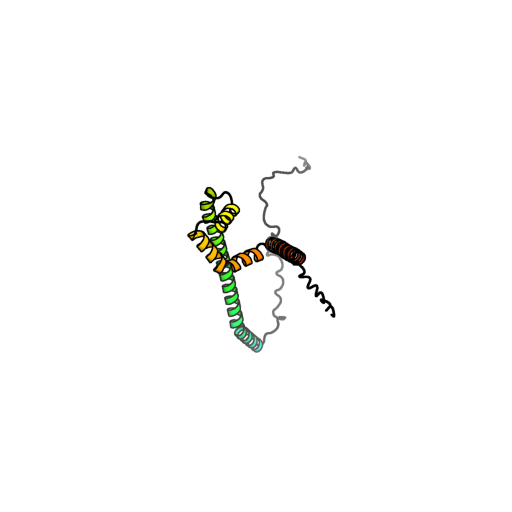M 918 C CA . LEU A 1 116 ? 12.784 2.806 -12.340 1.00 92.12 116 LEU A CA 1
ATOM 919 C C . LEU A 1 116 ? 13.788 1.804 -11.754 1.00 92.12 116 LEU A C 1
ATOM 921 O O . LEU A 1 116 ? 14.927 2.178 -11.486 1.00 92.12 116 LEU A O 1
ATOM 925 N N . LEU A 1 117 ? 13.389 0.538 -11.620 1.00 91.94 117 LEU A N 1
ATOM 926 C CA . LEU A 1 117 ? 14.215 -0.517 -11.028 1.00 91.94 117 LEU A CA 1
ATOM 927 C C . LEU A 1 117 ? 15.387 -0.939 -11.927 1.00 91.94 117 LEU A C 1
ATOM 929 O O . LEU A 1 117 ? 16.426 -1.347 -11.420 1.00 91.94 117 LEU A O 1
ATOM 933 N N . THR A 1 118 ? 15.264 -0.803 -13.251 1.00 92.88 118 THR A N 1
ATOM 934 C CA . THR A 1 118 ? 16.334 -1.142 -14.208 1.00 92.88 118 THR A CA 1
ATOM 935 C C . THR A 1 118 ? 17.092 0.083 -14.732 1.00 92.88 118 THR A C 1
ATOM 937 O O . THR A 1 118 ? 17.698 0.030 -15.807 1.00 92.88 118 THR A O 1
ATOM 940 N N . THR A 1 119 ? 17.013 1.224 -14.043 1.00 90.56 119 THR A N 1
ATOM 941 C CA . THR A 1 119 ? 17.654 2.462 -14.502 1.00 90.56 119 THR A CA 1
ATOM 942 C C . THR A 1 119 ? 19.179 2.340 -14.512 1.00 90.56 119 THR A C 1
ATOM 944 O O . THR A 1 119 ? 19.789 1.863 -13.560 1.00 90.56 119 THR A O 1
ATOM 947 N N . ARG A 1 120 ? 19.817 2.828 -15.583 1.00 90.12 120 ARG A N 1
ATOM 948 C CA . ARG A 1 120 ? 21.288 2.917 -15.695 1.00 90.12 120 ARG A CA 1
ATOM 949 C C . ARG A 1 120 ? 21.842 4.279 -15.276 1.00 90.12 120 ARG A C 1
ATOM 951 O O . ARG A 1 120 ? 23.046 4.501 -15.334 1.00 90.12 120 ARG A O 1
ATOM 958 N N . HIS A 1 121 ? 20.975 5.212 -14.884 1.00 93.75 121 HIS A N 1
ATOM 959 C CA . HIS A 1 121 ? 21.407 6.538 -14.461 1.00 93.75 121 HIS A CA 1
ATOM 960 C C . HIS A 1 121 ? 22.001 6.458 -13.043 1.00 93.75 121 HIS A C 1
ATOM 962 O O . HIS A 1 121 ? 21.257 6.127 -12.118 1.00 93.75 121 HIS A O 1
ATOM 968 N N . PRO A 1 122 ? 23.278 6.822 -12.823 1.00 90.94 122 PRO A N 1
ATOM 969 C CA . PRO A 1 122 ? 24.000 6.529 -11.579 1.00 90.94 122 PRO A CA 1
ATOM 970 C C . PRO A 1 122 ? 23.327 7.132 -10.340 1.00 90.94 122 PRO A C 1
ATOM 972 O O . PRO A 1 122 ? 23.088 6.433 -9.361 1.00 90.94 122 PRO A O 1
ATOM 975 N N . VAL A 1 123 ? 22.911 8.401 -10.417 1.00 94.06 123 VAL A N 1
ATOM 976 C CA . VAL A 1 123 ? 22.213 9.074 -9.304 1.00 94.06 123 VAL A CA 1
ATOM 977 C C . VAL A 1 123 ? 20.884 8.389 -8.962 1.00 94.06 123 VAL A C 1
ATOM 979 O O . VAL A 1 123 ? 20.589 8.162 -7.795 1.00 94.06 123 VAL A O 1
ATOM 982 N N . ARG A 1 124 ? 20.088 8.014 -9.972 1.00 91.00 124 ARG A N 1
ATOM 983 C CA . ARG A 1 124 ? 18.772 7.393 -9.760 1.00 91.00 124 ARG A CA 1
ATO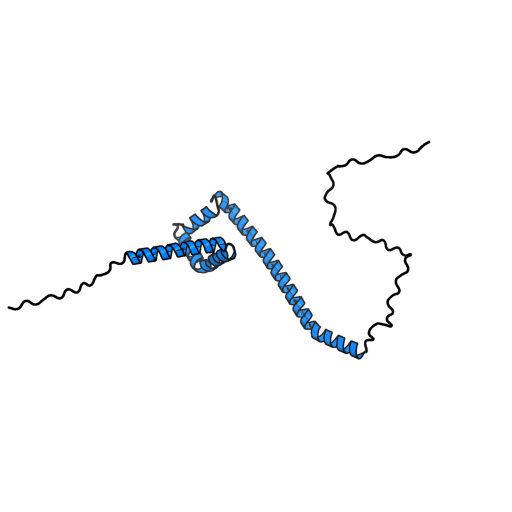M 984 C C . ARG A 1 124 ? 18.909 5.958 -9.269 1.00 91.00 124 ARG A C 1
ATOM 986 O O . ARG A 1 124 ? 18.149 5.543 -8.410 1.00 91.00 124 ARG A O 1
ATOM 993 N N . SER A 1 125 ? 19.891 5.221 -9.782 1.00 93.69 125 SER A N 1
ATOM 994 C CA . SER A 1 125 ? 20.213 3.878 -9.302 1.00 93.69 125 SER A CA 1
ATOM 995 C C . SER A 1 125 ? 20.616 3.915 -7.826 1.00 93.69 125 SER A C 1
ATOM 997 O O . SER A 1 125 ? 20.046 3.174 -7.038 1.00 93.69 125 SER A O 1
ATOM 999 N N . SER A 1 126 ? 21.482 4.852 -7.420 1.00 94.88 126 SER A N 1
ATOM 1000 C CA . SER A 1 126 ? 21.842 5.062 -6.008 1.00 94.88 126 SER A CA 1
ATOM 1001 C C . SER A 1 126 ? 20.622 5.380 -5.131 1.00 94.88 126 SER A C 1
ATOM 1003 O O . SER A 1 126 ? 20.453 4.781 -4.072 1.00 94.88 126 SER A O 1
ATOM 1005 N N . GLN A 1 127 ? 19.723 6.254 -5.596 1.00 94.25 127 GLN A N 1
ATOM 1006 C CA . GLN A 1 127 ? 18.472 6.562 -4.891 1.00 94.25 127 GLN A CA 1
ATOM 1007 C C . GLN A 1 127 ? 17.576 5.330 -4.716 1.00 94.25 127 GLN A C 1
ATOM 1009 O O . GLN A 1 127 ? 17.083 5.091 -3.617 1.00 94.25 127 GLN A O 1
ATOM 1014 N N . VAL A 1 128 ? 17.384 4.539 -5.776 1.00 93.50 128 VAL A N 1
ATOM 1015 C CA . VAL A 1 128 ? 16.575 3.312 -5.726 1.00 93.50 128 VAL A CA 1
ATOM 1016 C C . VAL A 1 128 ? 17.220 2.274 -4.806 1.00 93.50 128 VAL A C 1
ATOM 1018 O O . VAL A 1 128 ? 16.528 1.683 -3.984 1.00 93.50 128 VAL A O 1
ATOM 1021 N N . SER A 1 129 ? 18.539 2.093 -4.872 1.00 94.00 129 SER A N 1
ATOM 1022 C CA . SER A 1 129 ? 19.263 1.183 -3.979 1.00 94.00 129 SER A CA 1
ATOM 1023 C C . SER A 1 129 ? 19.128 1.592 -2.514 1.00 94.00 129 SER A C 1
ATOM 1025 O O . SER A 1 129 ? 18.855 0.744 -1.668 1.00 94.00 129 SER A O 1
ATOM 1027 N N . ASN A 1 130 ? 19.256 2.884 -2.202 1.00 95.44 130 ASN A N 1
ATOM 1028 C CA . ASN A 1 130 ? 19.048 3.387 -0.843 1.00 95.44 130 ASN A CA 1
ATOM 1029 C C . ASN A 1 130 ? 17.606 3.158 -0.375 1.00 95.44 130 ASN A C 1
ATOM 1031 O O . ASN A 1 130 ? 17.400 2.653 0.726 1.00 95.44 130 ASN A O 1
ATOM 1035 N N . LEU A 1 131 ? 16.612 3.456 -1.220 1.00 94.38 131 LEU A N 1
ATOM 1036 C CA . LEU A 1 131 ? 15.204 3.187 -0.919 1.00 94.38 131 LEU A CA 1
ATOM 1037 C C . LEU A 1 131 ? 14.983 1.709 -0.571 1.00 94.38 131 LEU A C 1
ATOM 1039 O O . LEU A 1 131 ? 14.373 1.407 0.448 1.00 94.38 131 LEU A O 1
ATOM 1043 N N . LEU A 1 132 ? 15.508 0.791 -1.384 1.00 94.12 132 LEU A N 1
ATOM 1044 C CA . LEU A 1 132 ? 15.372 -0.648 -1.150 1.00 94.12 132 LEU A CA 1
ATOM 1045 C C . LEU A 1 132 ? 16.159 -1.124 0.078 1.00 94.12 132 LEU A C 1
ATOM 1047 O O . LEU A 1 132 ? 15.728 -2.052 0.752 1.00 94.12 132 LEU A O 1
ATOM 1051 N N . THR A 1 133 ? 17.276 -0.478 0.403 1.00 95.12 133 THR A N 1
ATOM 1052 C CA . THR A 1 133 ? 18.093 -0.836 1.571 1.00 95.12 133 THR A CA 1
ATOM 1053 C C . THR A 1 133 ? 17.399 -0.453 2.877 1.00 95.12 133 THR A C 1
ATOM 1055 O O . THR A 1 133 ? 17.378 -1.247 3.812 1.00 95.12 133 THR A O 1
ATOM 1058 N N . PHE A 1 134 ? 16.815 0.747 2.945 1.00 94.56 134 PHE A N 1
ATOM 1059 C CA . PHE A 1 134 ? 16.209 1.261 4.178 1.00 94.56 134 PHE A CA 1
ATOM 1060 C C . PHE A 1 134 ? 14.721 0.938 4.316 1.00 94.56 134 PHE A C 1
ATOM 1062 O O . PHE A 1 134 ? 14.243 0.761 5.430 1.00 94.56 134 PHE A O 1
ATOM 1069 N N . HIS A 1 135 ? 13.995 0.854 3.202 1.00 94.31 135 HIS A N 1
ATOM 1070 C CA . HIS A 1 135 ? 12.538 0.693 3.187 1.00 94.31 135 HIS A CA 1
ATOM 1071 C C . HIS A 1 135 ? 12.074 -0.519 2.372 1.00 94.31 135 HIS A C 1
ATOM 1073 O O . HIS A 1 135 ? 10.877 -0.776 2.277 1.00 94.31 135 HIS A O 1
ATOM 1079 N N . GLY A 1 136 ? 12.989 -1.289 1.772 1.00 92.06 136 GLY A N 1
ATOM 1080 C CA . GLY A 1 136 ? 12.618 -2.440 0.946 1.00 92.06 136 GLY A CA 1
ATOM 1081 C C . GLY A 1 136 ? 11.875 -3.517 1.729 1.00 92.06 136 GLY A C 1
ATOM 1082 O O . GLY A 1 136 ? 10.924 -4.087 1.206 1.00 92.06 136 GLY A O 1
ATOM 1083 N N . HIS A 1 137 ? 12.253 -3.758 2.987 1.00 93.56 137 HIS A N 1
ATOM 1084 C CA . HIS A 1 137 ? 11.565 -4.742 3.823 1.00 93.56 137 HIS A CA 1
ATOM 1085 C C . HIS A 1 137 ? 10.102 -4.353 4.075 1.00 93.56 137 HIS A C 1
ATOM 1087 O O . HIS A 1 137 ? 9.210 -5.173 3.877 1.00 93.56 137 HIS A O 1
ATOM 1093 N N . ASP A 1 138 ? 9.844 -3.085 4.400 1.00 94.12 138 ASP A N 1
ATOM 1094 C CA . ASP A 1 138 ? 8.487 -2.573 4.613 1.00 94.12 138 ASP A CA 1
ATOM 1095 C C . ASP A 1 138 ? 7.643 -2.657 3.334 1.00 94.12 138 ASP A C 1
ATOM 1097 O O . ASP A 1 138 ? 6.482 -3.063 3.378 1.00 94.12 138 ASP A O 1
ATOM 1101 N N . LEU A 1 139 ? 8.236 -2.335 2.176 1.00 92.00 139 LEU A N 1
ATOM 1102 C CA . LEU A 1 139 ? 7.571 -2.461 0.875 1.00 92.00 139 LEU A CA 1
ATOM 1103 C C . LEU A 1 139 ? 7.190 -3.914 0.564 1.00 92.00 139 LEU A C 1
ATOM 1105 O O . LEU A 1 139 ? 6.087 -4.168 0.078 1.00 92.00 139 LEU A O 1
ATOM 1109 N N . LEU A 1 140 ? 8.081 -4.866 0.847 1.00 93.00 140 LEU A N 1
ATOM 1110 C CA . LEU A 1 140 ? 7.813 -6.290 0.640 1.00 93.00 140 LEU A CA 1
ATOM 1111 C C . LEU A 1 140 ? 6.741 -6.807 1.604 1.00 93.00 140 LEU A C 1
ATOM 1113 O O . LEU A 1 140 ? 5.832 -7.510 1.168 1.00 93.00 140 LEU A O 1
ATOM 1117 N N . ASN A 1 141 ? 6.790 -6.408 2.876 1.00 93.88 141 ASN A N 1
ATOM 1118 C CA . ASN A 1 141 ? 5.763 -6.768 3.855 1.00 93.88 141 ASN A CA 1
ATOM 1119 C C . ASN A 1 141 ? 4.388 -6.233 3.441 1.00 93.88 141 ASN A C 1
ATOM 1121 O O . ASN A 1 141 ? 3.409 -6.970 3.478 1.00 93.88 141 ASN A O 1
ATOM 1125 N N . LEU A 1 142 ? 4.318 -5.002 2.926 1.00 92.44 142 LEU A N 1
ATOM 1126 C CA . LEU A 1 142 ? 3.069 -4.443 2.413 1.00 92.44 142 LEU A CA 1
ATOM 1127 C C . LEU A 1 142 ? 2.511 -5.251 1.230 1.00 92.44 142 LEU A C 1
ATOM 1129 O O . LEU A 1 142 ? 1.297 -5.433 1.126 1.00 92.44 142 LEU A O 1
ATOM 1133 N N . ILE A 1 143 ? 3.373 -5.771 0.350 1.00 92.12 143 ILE A N 1
ATOM 1134 C CA . ILE A 1 143 ? 2.950 -6.674 -0.732 1.00 92.12 143 ILE A CA 1
ATOM 1135 C C . ILE A 1 143 ? 2.409 -7.987 -0.152 1.00 92.12 143 ILE A C 1
ATOM 1137 O O . ILE A 1 143 ? 1.347 -8.435 -0.587 1.00 92.12 143 ILE A O 1
ATOM 1141 N N . CYS A 1 144 ? 3.089 -8.572 0.837 1.00 92.69 144 CYS A N 1
ATOM 1142 C CA . CYS A 1 144 ? 2.636 -9.789 1.517 1.00 92.69 144 CYS A CA 1
ATOM 1143 C C . CYS A 1 144 ? 1.268 -9.598 2.186 1.00 92.69 144 CYS A C 1
ATOM 1145 O O . CYS A 1 144 ? 0.384 -10.439 2.020 1.00 92.69 144 CYS A O 1
ATOM 1147 N N . ASP A 1 145 ? 1.065 -8.475 2.874 1.00 93.50 145 ASP A N 1
ATOM 1148 C CA . ASP A 1 145 ? -0.172 -8.181 3.600 1.00 93.50 145 ASP A CA 1
ATOM 1149 C C . ASP A 1 145 ? -1.353 -7.926 2.655 1.00 93.50 145 ASP A C 1
ATOM 1151 O O . ASP A 1 145 ? -2.485 -8.336 2.921 1.00 93.50 145 ASP A O 1
ATOM 1155 N N . ARG A 1 146 ? -1.114 -7.226 1.538 1.00 92.94 146 ARG A N 1
ATOM 1156 C CA . ARG A 1 146 ? -2.177 -6.798 0.611 1.00 92.94 146 ARG A CA 1
ATOM 1157 C C . ARG A 1 146 ? -2.474 -7.818 -0.485 1.00 92.94 146 ARG A C 1
ATOM 1159 O O . ARG A 1 146 ? -3.618 -7.904 -0.932 1.00 92.94 146 ARG A O 1
ATOM 1166 N N . HIS A 1 147 ? -1.470 -8.576 -0.921 1.00 92.31 147 HIS A N 1
ATOM 1167 C CA . HIS A 1 147 ? -1.567 -9.542 -2.017 1.00 92.31 147 HIS A CA 1
ATOM 1168 C C . HIS A 1 147 ? -0.878 -10.874 -1.664 1.00 92.31 147 HIS A C 1
ATOM 1170 O O . HIS A 1 147 ? 0.065 -11.287 -2.347 1.00 92.31 147 HIS A O 1
ATOM 1176 N N . PRO A 1 148 ? -1.370 -11.593 -0.635 1.00 92.56 148 PRO A N 1
ATOM 1177 C CA . PRO A 1 148 ? -0.703 -12.786 -0.114 1.00 92.56 148 PRO A CA 1
ATOM 1178 C C . PRO A 1 148 ? -0.601 -13.921 -1.137 1.00 92.56 148 PRO A C 1
ATOM 1180 O O . PRO A 1 148 ? 0.390 -14.642 -1.147 1.00 92.56 148 PRO A O 1
ATOM 1183 N N . SER A 1 149 ? -1.585 -14.082 -2.030 1.00 94.12 149 SER A N 1
ATOM 1184 C CA . SER A 1 149 ? -1.531 -15.106 -3.083 1.00 94.12 149 SER A CA 1
ATOM 1185 C C . SER A 1 149 ? -0.355 -14.884 -4.033 1.00 94.12 149 SER A C 1
ATOM 1187 O O . SER A 1 149 ? 0.439 -15.792 -4.242 1.00 94.12 149 SER A O 1
ATOM 1189 N N . VAL A 1 150 ? -0.189 -13.657 -4.535 1.00 92.69 150 VAL A N 1
ATOM 1190 C CA . VAL A 1 150 ? 0.899 -13.294 -5.454 1.00 92.69 150 VAL A CA 1
ATOM 1191 C C . VAL A 1 150 ? 2.260 -13.447 -4.777 1.00 92.69 150 VAL A C 1
ATOM 1193 O O . VAL A 1 150 ? 3.185 -13.994 -5.376 1.00 92.69 150 VAL A O 1
ATOM 1196 N N . ALA A 1 151 ? 2.381 -12.991 -3.527 1.00 93.12 151 ALA A N 1
ATOM 1197 C CA . ALA A 1 151 ? 3.619 -13.099 -2.762 1.00 93.12 151 ALA A CA 1
ATOM 1198 C C . ALA A 1 151 ? 4.009 -14.565 -2.513 1.00 93.12 151 ALA A C 1
ATOM 1200 O O . ALA A 1 151 ? 5.157 -14.945 -2.746 1.00 93.12 151 ALA A O 1
ATOM 1201 N N . ASN A 1 152 ? 3.049 -15.398 -2.104 1.00 93.44 152 ASN A N 1
ATOM 1202 C CA . ASN A 1 152 ? 3.278 -16.818 -1.854 1.00 93.44 152 ASN A CA 1
ATOM 1203 C C . ASN A 1 152 ? 3.615 -17.576 -3.140 1.00 93.44 152 ASN A C 1
ATOM 1205 O O . ASN A 1 152 ? 4.573 -18.347 -3.150 1.00 93.44 152 ASN A O 1
ATOM 1209 N N . ASP A 1 153 ? 2.883 -17.335 -4.230 1.00 94.75 153 ASP A N 1
ATOM 1210 C CA . ASP A 1 153 ? 3.155 -17.966 -5.524 1.00 94.75 153 ASP A CA 1
ATOM 1211 C C . ASP A 1 153 ? 4.567 -17.622 -6.014 1.00 94.75 153 ASP A C 1
ATOM 1213 O O . ASP A 1 153 ? 5.321 -18.506 -6.438 1.00 94.75 153 ASP A O 1
ATOM 1217 N N . TRP A 1 154 ? 4.964 -16.352 -5.890 1.00 94.06 154 TRP A N 1
ATOM 1218 C CA . TRP A 1 154 ? 6.316 -15.909 -6.216 1.00 94.06 154 TRP A CA 1
ATOM 1219 C C . TRP A 1 154 ? 7.376 -16.554 -5.311 1.00 94.06 154 TRP A C 1
ATOM 1221 O O . TRP A 1 154 ? 8.382 -17.061 -5.818 1.00 94.06 154 TRP A O 1
ATOM 1231 N N . ALA A 1 155 ? 7.154 -16.591 -3.994 1.00 93.62 155 ALA A N 1
ATOM 1232 C CA . ALA A 1 155 ? 8.089 -17.175 -3.033 1.00 93.62 155 ALA A CA 1
ATOM 1233 C C . ALA A 1 155 ? 8.279 -18.680 -3.267 1.00 93.62 155 ALA A C 1
ATOM 1235 O O . ALA A 1 155 ? 9.411 -19.160 -3.306 1.00 93.62 155 ALA A O 1
ATOM 1236 N N . ILE A 1 156 ? 7.192 -19.419 -3.502 1.00 93.69 156 ILE A N 1
ATOM 1237 C CA . ILE A 1 156 ? 7.230 -20.854 -3.810 1.00 93.69 156 ILE A CA 1
ATOM 1238 C C . ILE A 1 156 ? 7.939 -21.094 -5.144 1.00 93.69 156 ILE A C 1
ATOM 1240 O O . ILE A 1 156 ? 8.792 -21.978 -5.232 1.00 93.69 156 ILE A O 1
ATOM 1244 N N . SER A 1 157 ? 7.614 -20.318 -6.183 1.00 92.56 157 SER A N 1
ATOM 1245 C CA . SER A 1 157 ? 8.278 -20.428 -7.487 1.00 92.56 157 SER A CA 1
ATOM 1246 C C . SER A 1 157 ? 9.784 -20.191 -7.367 1.00 92.56 157 SER A C 1
ATOM 1248 O O . SER A 1 157 ? 10.574 -20.954 -7.919 1.00 92.56 157 SER A O 1
ATOM 1250 N N . THR A 1 158 ? 10.185 -19.168 -6.614 1.00 92.00 158 THR A N 1
ATOM 1251 C CA . THR A 1 158 ? 11.596 -18.821 -6.405 1.00 92.00 158 THR A CA 1
ATOM 1252 C C . THR A 1 158 ? 12.311 -19.889 -5.578 1.00 92.00 158 THR A C 1
ATOM 1254 O O . THR A 1 158 ? 13.389 -20.337 -5.960 1.00 92.00 158 THR A O 1
ATOM 1257 N N . ALA A 1 159 ? 11.695 -20.379 -4.499 1.00 92.25 159 ALA A N 1
ATOM 1258 C CA . ALA A 1 159 ? 12.250 -21.460 -3.685 1.00 92.25 159 ALA A CA 1
ATOM 1259 C C . ALA A 1 159 ? 12.457 -22.744 -4.504 1.00 92.25 159 ALA A C 1
ATOM 1261 O O . ALA A 1 159 ? 13.508 -23.371 -4.413 1.00 92.25 159 ALA A O 1
ATOM 1262 N N . ARG A 1 160 ? 11.497 -23.106 -5.367 1.00 91.75 160 ARG A N 1
ATOM 1263 C CA . ARG A 1 160 ? 11.634 -24.254 -6.279 1.00 91.75 160 ARG A CA 1
ATOM 1264 C C . ARG A 1 160 ? 12.797 -24.085 -7.252 1.00 91.75 160 ARG A C 1
ATOM 1266 O O . ARG A 1 160 ? 13.524 -25.047 -7.485 1.00 91.75 160 ARG A O 1
ATOM 1273 N N . GLN A 1 161 ? 12.982 -22.888 -7.807 1.00 90.50 161 GLN A N 1
ATOM 1274 C CA . GLN A 1 161 ? 14.113 -22.599 -8.692 1.00 90.50 161 GLN A CA 1
ATOM 1275 C C . GLN A 1 161 ? 15.449 -22.731 -7.956 1.00 90.50 161 GLN A C 1
ATOM 1277 O O . GLN A 1 161 ? 16.357 -23.365 -8.480 1.00 90.50 161 GLN A O 1
ATOM 1282 N N . LEU A 1 162 ? 15.553 -22.202 -6.734 1.00 89.38 162 LEU A N 1
ATOM 1283 C CA . LEU A 1 162 ? 16.768 -22.307 -5.922 1.00 89.38 162 LEU A CA 1
ATOM 1284 C C . LEU A 1 162 ? 17.115 -23.763 -5.586 1.00 89.38 162 LEU A C 1
ATOM 1286 O O . LEU A 1 162 ? 18.252 -24.169 -5.795 1.00 89.38 162 LEU A O 1
ATOM 1290 N N . VAL A 1 163 ? 16.132 -24.560 -5.156 1.00 89.75 163 VAL A N 1
ATOM 1291 C CA . VAL A 1 163 ? 16.331 -25.995 -4.879 1.00 89.75 163 VAL A CA 1
ATOM 1292 C C . VAL A 1 163 ? 16.750 -26.753 -6.140 1.00 89.75 163 VAL A C 1
ATOM 1294 O O . VAL A 1 163 ? 17.613 -27.623 -6.075 1.00 89.75 163 VAL A O 1
ATOM 1297 N N . SER A 1 164 ? 16.166 -26.415 -7.294 1.00 87.44 164 SER A N 1
ATOM 1298 C CA . SER A 1 164 ? 16.536 -27.040 -8.572 1.00 87.44 164 SER A CA 1
ATOM 1299 C C . SER A 1 164 ? 17.987 -26.723 -8.945 1.00 87.44 164 SER A C 1
ATOM 1301 O O . SER A 1 164 ? 18.728 -27.625 -9.317 1.00 87.44 164 SER A O 1
ATOM 1303 N N . LEU A 1 165 ? 18.416 -25.467 -8.773 1.00 84.38 165 LEU A N 1
ATOM 1304 C CA . LEU A 1 165 ? 19.798 -25.046 -9.021 1.00 84.38 165 LEU A CA 1
ATOM 1305 C C . LEU A 1 165 ? 20.798 -25.720 -8.073 1.00 84.38 165 LEU A C 1
ATOM 1307 O O . LEU A 1 165 ? 21.883 -26.099 -8.506 1.00 84.38 165 LEU A O 1
ATOM 1311 N N . GLU A 1 166 ? 20.446 -25.875 -6.795 1.00 78.38 166 GLU A N 1
ATOM 1312 C CA . GLU A 1 166 ? 21.280 -26.578 -5.815 1.00 78.38 166 GLU A CA 1
ATOM 1313 C C . GLU A 1 166 ? 21.438 -28.058 -6.194 1.00 78.38 166 GLU A C 1
ATOM 1315 O O . GLU A 1 166 ? 22.564 -28.546 -6.296 1.00 78.38 166 GLU A O 1
ATOM 1320 N N . CYS A 1 167 ? 20.336 -28.730 -6.550 1.00 73.56 167 CYS A N 1
ATOM 1321 C CA . CYS A 1 167 ? 20.363 -30.110 -7.038 1.00 73.56 167 CYS A CA 1
ATOM 1322 C C . CYS A 1 167 ? 21.239 -30.257 -8.295 1.00 73.56 167 CYS A C 1
ATOM 1324 O O . CYS A 1 167 ? 22.093 -31.140 -8.344 1.00 73.56 167 CYS A O 1
ATOM 1326 N N . ASP A 1 168 ? 21.089 -29.376 -9.287 1.00 69.69 168 ASP A N 1
ATOM 1327 C CA . ASP A 1 168 ? 21.893 -29.401 -10.519 1.00 69.69 168 ASP A CA 1
ATOM 1328 C C . ASP A 1 168 ? 23.392 -29.146 -10.259 1.00 69.69 168 ASP A C 1
ATOM 1330 O O . ASP A 1 168 ? 24.256 -29.651 -10.989 1.00 69.69 168 ASP A O 1
ATOM 1334 N N . SER A 1 169 ? 23.714 -28.374 -9.216 1.00 64.75 169 SER A N 1
ATOM 1335 C CA . SER A 1 169 ? 25.093 -28.104 -8.799 1.00 64.75 169 SER A CA 1
ATOM 1336 C C . SER A 1 169 ? 25.739 -29.295 -8.082 1.00 64.75 169 SER A C 1
ATOM 1338 O O . SER A 1 169 ? 26.912 -29.587 -8.328 1.00 64.75 169 SER A O 1
ATOM 1340 N N . ASP A 1 170 ? 24.969 -30.041 -7.286 1.00 58.16 170 ASP A N 1
ATOM 1341 C CA . ASP A 1 170 ? 25.442 -31.236 -6.579 1.00 58.16 170 ASP A CA 1
ATOM 1342 C C . ASP A 1 170 ? 25.660 -32.428 -7.524 1.00 58.16 170 ASP A C 1
ATOM 1344 O O . ASP A 1 170 ? 26.601 -33.201 -7.330 1.00 58.16 170 ASP A O 1
ATOM 1348 N N . TYR A 1 171 ? 24.883 -32.536 -8.608 1.00 55.75 171 TYR A N 1
ATOM 1349 C CA . TYR A 1 171 ? 25.138 -33.516 -9.677 1.00 55.75 171 TYR A CA 1
ATOM 1350 C C . TYR A 1 171 ? 26.376 -33.189 -10.533 1.00 55.75 171 TYR A C 1
ATOM 1352 O O . TYR A 1 171 ? 26.912 -34.081 -11.189 1.00 55.75 171 TYR A O 1
ATOM 1360 N N . ASN A 1 172 ? 26.857 -31.940 -10.518 1.00 51.00 172 ASN A N 1
ATOM 1361 C CA . ASN A 1 172 ? 28.050 -31.494 -11.251 1.00 51.00 172 ASN A CA 1
ATOM 1362 C C . ASN A 1 172 ? 29.294 -31.341 -10.368 1.00 51.00 172 ASN A C 1
ATOM 1364 O O . ASN A 1 172 ? 30.301 -30.781 -10.811 1.00 51.00 172 ASN A O 1
ATOM 1368 N N . ARG A 1 173 ? 29.276 -31.846 -9.129 1.00 44.88 173 ARG A N 1
ATOM 1369 C CA . ARG A 1 173 ? 30.492 -31.918 -8.319 1.00 44.88 173 ARG A CA 1
ATOM 1370 C C . ARG A 1 173 ? 31.359 -33.058 -8.868 1.00 44.88 173 ARG A C 1
ATOM 1372 O O . ARG A 1 173 ? 30.951 -34.215 -8.751 1.00 44.88 173 ARG A O 1
ATOM 1379 N N . PRO A 1 174 ? 32.541 -32.797 -9.467 1.00 47.75 174 PRO A N 1
ATOM 1380 C CA . PRO A 1 174 ? 33.437 -33.881 -9.827 1.00 47.75 174 PRO A CA 1
ATOM 1381 C C . PRO A 1 174 ? 33.800 -34.597 -8.530 1.00 47.75 174 PRO A C 1
ATOM 1383 O O . PRO A 1 174 ? 34.399 -34.011 -7.627 1.00 47.75 174 PRO A O 1
ATOM 1386 N N . VAL A 1 175 ? 33.394 -35.860 -8.421 1.00 52.94 175 VAL A N 1
ATOM 1387 C CA . VAL A 1 175 ? 33.935 -36.767 -7.419 1.00 52.94 175 VAL A CA 1
ATOM 1388 C C . VAL A 1 175 ? 35.431 -36.804 -7.708 1.00 52.94 175 VAL A C 1
ATOM 1390 O O . VAL A 1 175 ? 35.859 -37.426 -8.681 1.00 52.94 175 VAL A O 1
ATOM 1393 N N . LEU A 1 176 ? 36.226 -36.074 -6.921 1.00 48.16 176 LEU A N 1
ATOM 1394 C CA . LEU A 1 176 ? 37.663 -36.296 -6.847 1.00 48.16 176 LEU A CA 1
ATOM 1395 C C . LEU A 1 176 ? 37.818 -37.713 -6.315 1.00 48.16 176 LEU A C 1
ATOM 1397 O O . LEU A 1 176 ? 37.785 -37.978 -5.118 1.00 48.16 176 LEU A O 1
ATOM 1401 N N . SER A 1 177 ? 37.861 -38.638 -7.263 1.00 44.72 177 SER A N 1
ATOM 1402 C CA . SER A 1 177 ? 38.148 -40.029 -7.044 1.00 44.72 177 SER A CA 1
ATOM 1403 C C . SER A 1 177 ? 39.613 -40.100 -6.639 1.00 44.72 177 SER A C 1
ATOM 1405 O O . SER A 1 177 ? 40.511 -40.178 -7.476 1.00 44.72 177 SER A O 1
ATOM 1407 N N . GLU A 1 178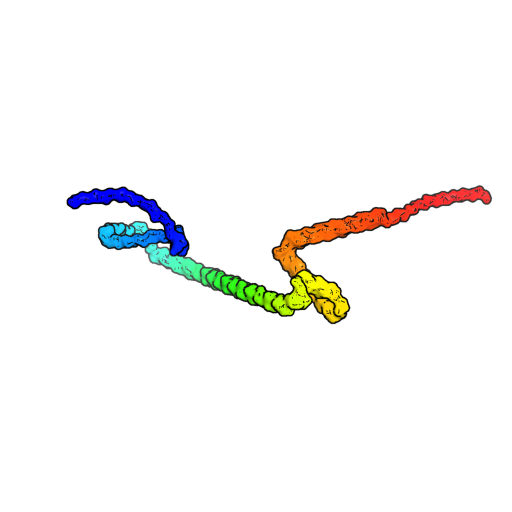 ? 39.856 -40.000 -5.334 1.00 50.34 178 GLU A N 1
ATOM 1408 C CA . GLU A 1 178 ? 41.100 -40.432 -4.711 1.00 50.34 178 GLU A CA 1
ATOM 1409 C C . GLU A 1 178 ? 41.217 -41.953 -4.887 1.00 50.34 178 GLU A C 1
ATOM 1411 O O . GLU A 1 178 ? 40.989 -42.739 -3.970 1.00 50.34 178 GLU A O 1
ATOM 1416 N N . TYR A 1 179 ? 41.570 -42.397 -6.096 1.00 44.78 179 TYR A N 1
ATOM 1417 C CA . TYR A 1 179 ? 42.154 -43.719 -6.276 1.00 44.78 179 TYR A CA 1
ATOM 1418 C C . TYR A 1 179 ? 43.599 -43.661 -5.795 1.00 44.78 179 TYR A C 1
ATOM 1420 O O . TYR A 1 179 ? 44.542 -43.388 -6.538 1.00 44.78 179 TYR A O 1
ATOM 1428 N N . HIS A 1 180 ? 43.751 -43.948 -4.508 1.00 45.84 180 HIS A N 1
ATOM 1429 C CA . HIS A 1 180 ? 44.978 -44.459 -3.927 1.00 45.84 180 HIS A CA 1
ATOM 1430 C C . HIS A 1 180 ? 45.369 -45.741 -4.688 1.00 45.84 180 HIS A C 1
ATOM 1432 O O . HIS A 1 180 ? 44.737 -46.784 -4.531 1.00 45.84 180 HIS A O 1
ATOM 1438 N N . SER A 1 181 ? 46.378 -45.657 -5.557 1.00 42.81 181 SER A N 1
ATOM 1439 C CA . SER A 1 181 ? 47.046 -46.836 -6.119 1.00 42.81 181 SER A CA 1
ATOM 1440 C C . SER A 1 181 ? 48.303 -47.123 -5.295 1.00 42.81 181 SER A C 1
ATOM 1442 O O . SER A 1 181 ? 49.172 -46.251 -5.219 1.00 42.81 181 SER A O 1
ATOM 1444 N N . PRO A 1 182 ? 48.436 -48.309 -4.674 1.00 47.44 182 PRO A N 1
ATOM 1445 C CA . PRO A 1 182 ? 49.663 -48.698 -4.002 1.00 47.44 182 PRO A CA 1
ATOM 1446 C C . PRO A 1 182 ? 50.684 -49.103 -5.070 1.00 47.44 182 PRO A C 1
ATOM 1448 O O . PRO A 1 182 ? 50.513 -50.108 -5.761 1.00 47.44 182 PRO A O 1
ATOM 1451 N N . LEU A 1 183 ? 51.745 -48.312 -5.233 1.00 42.28 183 LEU A N 1
ATOM 1452 C CA . LEU A 1 183 ? 52.883 -48.721 -6.048 1.00 42.28 183 LEU A CA 1
ATOM 1453 C C . LEU A 1 183 ? 53.639 -49.829 -5.310 1.00 42.28 183 LEU A C 1
ATOM 1455 O O . LEU A 1 183 ? 54.246 -49.601 -4.265 1.00 42.28 183 LEU A O 1
ATOM 1459 N N . LEU A 1 184 ? 53.564 -51.036 -5.875 1.00 45.09 184 LEU A N 1
ATOM 1460 C CA . LEU A 1 184 ? 54.450 -52.149 -5.571 1.00 45.09 184 LEU A CA 1
ATOM 1461 C C . LEU A 1 184 ? 55.913 -51.712 -5.738 1.00 45.09 184 LEU A C 1
ATOM 1463 O O . LEU A 1 184 ? 56.303 -51.219 -6.796 1.00 45.09 184 LEU A O 1
ATOM 1467 N N . CYS A 1 185 ? 56.728 -51.975 -4.718 1.00 41.78 185 CYS A N 1
ATOM 1468 C CA . CYS A 1 185 ? 58.174 -52.088 -4.869 1.00 41.78 185 CYS A CA 1
ATOM 1469 C C . CYS A 1 185 ? 58.506 -53.280 -5.780 1.00 41.78 185 CYS A C 1
ATOM 1471 O O . CYS A 1 185 ? 57.981 -54.370 -5.536 1.00 41.78 185 CYS A O 1
ATOM 1473 N N . PRO A 1 186 ? 59.436 -53.152 -6.737 1.00 50.38 186 PRO A N 1
ATOM 1474 C CA . PRO A 1 186 ? 60.194 -54.289 -7.217 1.00 50.38 186 PRO A CA 1
ATOM 1475 C C . PRO A 1 186 ? 61.497 -54.407 -6.419 1.00 50.38 186 PRO A C 1
ATOM 1477 O O . PRO A 1 186 ? 62.272 -53.457 -6.306 1.00 50.38 186 PRO A O 1
ATOM 1480 N N . SER A 1 187 ? 61.710 -55.593 -5.857 1.00 44.62 187 SER A N 1
ATOM 1481 C CA . SER A 1 187 ? 63.033 -56.104 -5.510 1.00 44.62 187 SER A CA 1
ATOM 1482 C C . SER A 1 187 ? 63.827 -56.354 -6.792 1.00 44.62 187 SER A C 1
ATOM 1484 O O . SER A 1 187 ? 63.336 -57.076 -7.655 1.00 44.62 187 SER A O 1
ATOM 1486 N N . GLU A 1 188 ? 65.000 -55.735 -6.914 1.00 42.78 188 GLU A N 1
ATOM 1487 C CA . GLU A 1 188 ? 66.340 -56.342 -7.079 1.00 42.78 188 GLU A CA 1
ATOM 1488 C C . GLU A 1 188 ? 67.391 -55.246 -7.308 1.00 42.78 188 GLU A C 1
ATOM 1490 O O . GLU A 1 188 ? 67.153 -54.341 -8.141 1.00 42.78 188 GLU A O 1
#

Sequence (188 aa):
MSPRKRPRSHENDENIPPTTPRNAKSVKFIDCSAPKKPRLSAKNGRHFTPQDIQNMRESYAQQAPIRVAKEMEEKAAAAAAREAEVQAGRATDQVEQAWSLLRPLFPSMHDFLRKLLTTRHPVRSSQVSNLLTFHGHDLLNLICDRHPSVANDWAISTARQLVSLECDSDYNRPVLSEYHSPLLCPSE

Foldseek 3Di:
DDDDDDDDDDDDDPDDPPDDDPDPPPPDPPDPPPPDDPDPPCPPPDDQDPVNVVVVVVVCVVCVVVVVVVVVVVVVVVVVVVVVVVVVVVVVVVVVVVCVVCCVVAVDPVRVVVCQCPPPDVVSVVVVVVCCVPCVVVVLVVCCVPPVPVSVVVVVVVVVVVVVVVVVVVVPDPPPPPPPDDDDDDDD

pLDDT: mean 75.51, std 18.5, range [36.84, 95.44]

Radius of gyration: 40.75 Å; chains: 1; bounding box: 148×70×74 Å

Secondary structure (DSSP, 8-state):
--PPPP-------------S-S---------TTSPPPPP--GGGS----HHHHHHHHHHHHHHHHHHHHHHHHHHHHHHHHHHHHHHHHHHHHHHHHHHHHHTTT-SSHHHHHHHHHT---HHHHHHHHHHHHHHHHHHHHHHHHH-HHHHHHHHHHHHHHHHHHHHHHHTT-----------PPPP-

Organism: NCBI:txid1095629